Protein AF-A0A7S2DTY3-F1 (afdb_monomer_lite)

Radius of gyration: 40.9 Å; chains: 1; bounding box: 92×39×118 Å

Foldseek 3Di:
DVVLVPDPLCPPVNVVCVVVVDDLVNVLVVLVVQLVVLVVPLVVLVVQLVVLVVLLVVLVVVLVVLVVVLVVLVVVLVVLVVVLVVLVVVVPPPDDDDDDDDDDDDDDDDDDDDDDDDDDDDDDDDPDDDDDDDDDDDDVCPVVVSVVVSVVSVVVSVVSVVVSVVSVVVSVVSVVSSVVSVVSSVVSVVVSVVSVVSSVVSVVVSVVSVVVSVVVVVSVVVVVVVVVVVVD

pLDDT: mean 75.5, std 23.26, range [32.22, 98.19]

Sequence (232 aa):
LSSLLSSPLVSSRLLFSLLTCCSPQAELDAIKARANVLAAELPPARELMLSAQRERALAEAHLKMLQSKLQQMRQDEAMLRRQMNVCNAKVDDGTPSPSLDDETSTVPDFHSALNLAEQQESDAVPCSAPVMSNPTACAPGAARNELVENSEKQASLQCLKEEVHDLEGQLASAHTQLKLARAGGDAATERAAWLQLQLHNETRRSKVAEEEVKQLRIQLIEIQDGERAKVL

Structure (mmCIF, N/CA/C/O backbone):
data_AF-A0A7S2DTY3-F1
#
_entry.id   AF-A0A7S2DTY3-F1
#
loop_
_atom_site.group_PDB
_atom_site.id
_atom_site.type_symbol
_atom_site.label_atom_id
_atom_site.label_alt_id
_atom_site.label_comp_id
_atom_site.label_asym_id
_atom_site.label_entity_id
_atom_site.label_seq_id
_atom_site.pdbx_PDB_ins_code
_atom_site.Cartn_x
_atom_site.Cartn_y
_atom_site.Cartn_z
_atom_site.occupancy
_atom_site.B_iso_or_equiv
_atom_site.auth_seq_id
_atom_site.auth_comp_id
_atom_site.auth_asym_id
_atom_site.auth_atom_id
_atom_site.pdbx_PDB_model_num
ATOM 1 N N . LEU A 1 1 ? -38.282 -6.854 43.570 1.00 47.94 1 LEU A N 1
ATOM 2 C CA . LEU A 1 1 ? -38.481 -6.609 42.118 1.00 47.94 1 LEU A CA 1
ATOM 3 C C . LEU A 1 1 ? -39.711 -5.741 41.862 1.00 47.94 1 LEU A C 1
ATOM 5 O O . LEU A 1 1 ? -39.548 -4.674 41.290 1.00 47.94 1 LEU A O 1
ATOM 9 N N . SER A 1 2 ? -40.900 -6.113 42.350 1.00 47.25 2 SER A N 1
ATOM 10 C CA . SER A 1 2 ? -42.132 -5.320 42.166 1.00 47.25 2 SER A CA 1
ATOM 11 C C . SER A 1 2 ? -42.081 -3.906 42.775 1.00 47.25 2 SER A C 1
ATOM 13 O O . SER A 1 2 ? -42.690 -2.989 42.240 1.00 47.25 2 SER A O 1
ATOM 15 N N . SER A 1 3 ? -41.312 -3.700 43.849 1.00 50.75 3 SER A N 1
ATOM 16 C CA . SER A 1 3 ? -41.093 -2.395 44.500 1.00 50.75 3 SER A CA 1
ATOM 17 C C . SER A 1 3 ? -40.069 -1.493 43.788 1.00 50.75 3 SER A C 1
ATOM 19 O O . SER A 1 3 ? -40.207 -0.272 43.819 1.00 50.75 3 SER A O 1
ATOM 21 N N . LEU A 1 4 ? -39.093 -2.080 43.084 1.00 51.69 4 LEU A N 1
ATOM 22 C CA . LEU A 1 4 ? -38.111 -1.350 42.265 1.00 51.69 4 LEU A CA 1
ATOM 23 C C . LEU A 1 4 ? -38.766 -0.777 40.998 1.00 51.69 4 LEU A C 1
ATOM 25 O O . LEU A 1 4 ? -38.504 0.358 40.623 1.00 51.69 4 LEU A O 1
ATOM 29 N N . LEU A 1 5 ? -39.686 -1.531 40.387 1.00 52.91 5 LEU A N 1
ATOM 30 C CA . LEU A 1 5 ? -40.446 -1.127 39.195 1.00 52.91 5 LEU A CA 1
ATOM 31 C C . LEU A 1 5 ? -41.426 0.037 39.437 1.00 52.91 5 LEU A C 1
ATOM 33 O O . LEU A 1 5 ? -41.866 0.664 38.479 1.00 52.91 5 LEU A O 1
ATOM 37 N N . SER A 1 6 ? -41.771 0.329 40.695 1.00 49.19 6 SER A N 1
ATOM 38 C CA . SER A 1 6 ? -42.715 1.396 41.062 1.00 49.19 6 SER A CA 1
ATOM 39 C C . SER A 1 6 ? -42.034 2.728 41.404 1.00 49.19 6 SER A C 1
ATOM 41 O O . SER A 1 6 ? -42.724 3.704 41.704 1.00 49.19 6 SER A O 1
ATOM 43 N N . SER A 1 7 ? -40.698 2.786 41.409 1.00 53.81 7 SER A N 1
ATOM 44 C CA . SER A 1 7 ? -39.971 4.010 41.751 1.00 53.81 7 SER A CA 1
ATOM 45 C C . SER A 1 7 ? -39.765 4.874 40.497 1.00 53.81 7 SER A C 1
ATOM 47 O O . SER A 1 7 ? -39.137 4.403 39.550 1.00 53.81 7 SER A O 1
ATOM 49 N N . PRO A 1 8 ? -40.203 6.151 40.480 1.00 55.84 8 PRO A N 1
ATOM 50 C CA . PRO A 1 8 ? -40.050 7.046 39.321 1.00 55.84 8 PRO A CA 1
ATOM 51 C C . PRO A 1 8 ? -38.583 7.392 38.995 1.00 55.84 8 PRO A C 1
ATOM 53 O O . PRO A 1 8 ? -38.310 8.064 38.007 1.00 55.84 8 PRO A O 1
ATOM 56 N N . LEU A 1 9 ? -37.646 6.935 39.832 1.00 53.91 9 LEU A N 1
ATOM 57 C CA . LEU A 1 9 ? -36.201 7.137 39.723 1.00 53.91 9 LEU A CA 1
ATOM 58 C C . LEU A 1 9 ? -35.490 6.056 38.893 1.00 53.91 9 LEU A C 1
ATOM 60 O O . LEU A 1 9 ? -34.333 6.245 38.521 1.00 53.91 9 LEU A O 1
ATOM 64 N N . VAL A 1 10 ? -36.138 4.924 38.587 1.00 59.62 10 VAL A N 1
ATOM 65 C CA . VAL A 1 10 ? -35.483 3.875 37.795 1.00 59.62 10 VAL A CA 1
ATOM 66 C C . VAL A 1 10 ? -35.541 4.251 36.317 1.00 59.62 10 VAL A C 1
ATOM 68 O O . VAL A 1 10 ? -36.565 4.101 35.653 1.00 59.62 10 VAL A O 1
ATOM 71 N N . SER A 1 11 ? -34.418 4.746 35.794 1.00 66.69 11 SER A N 1
ATOM 72 C CA . SER A 1 11 ? -34.253 5.046 34.370 1.00 66.69 11 SER A CA 1
ATOM 73 C C . SER A 1 11 ? -34.617 3.832 33.506 1.00 66.69 11 SER A C 1
ATOM 75 O O . SER A 1 11 ? -34.222 2.700 33.803 1.00 66.69 11 SER A O 1
ATOM 77 N N . SER A 1 12 ? -35.312 4.069 32.385 1.00 67.06 12 SER A N 1
ATOM 78 C CA . SER A 1 12 ? -35.697 3.037 31.408 1.00 67.06 12 SER A CA 1
ATOM 79 C C . SER A 1 12 ? -34.524 2.143 30.988 1.00 67.06 12 SER A C 1
ATOM 81 O O . SER A 1 12 ? -34.753 0.989 30.639 1.00 67.06 12 SER A O 1
ATOM 83 N N . ARG A 1 13 ? -33.277 2.636 31.045 1.00 63.75 13 ARG A N 1
ATOM 84 C CA . ARG A 1 13 ? -32.064 1.869 30.718 1.00 63.75 13 ARG A CA 1
ATOM 85 C C . ARG A 1 13 ? -31.591 0.923 31.826 1.00 63.75 13 ARG A C 1
ATOM 87 O O . ARG A 1 13 ? -31.048 -0.127 31.500 1.00 63.75 13 ARG A O 1
ATOM 94 N N . LEU A 1 14 ? -31.806 1.244 33.106 1.00 65.56 14 LEU A N 1
ATOM 95 C CA . LEU A 1 14 ? -31.537 0.314 34.216 1.00 65.56 14 LEU A CA 1
ATOM 96 C C . LEU A 1 14 ? -32.506 -0.868 34.159 1.00 65.56 14 LEU A C 1
ATOM 98 O O . LEU A 1 14 ? -32.090 -2.017 34.280 1.00 65.56 14 LEU A O 1
ATOM 102 N N . LEU A 1 15 ? -33.781 -0.588 33.872 1.00 66.00 15 LEU A N 1
ATOM 103 C CA . LEU A 1 15 ? -34.782 -1.620 33.598 1.00 66.00 15 LEU A CA 1
ATOM 104 C C . LEU A 1 15 ? -34.416 -2.437 32.359 1.00 66.00 15 LEU A C 1
ATOM 106 O O . LEU A 1 15 ? -34.474 -3.660 32.406 1.00 66.00 15 LEU A O 1
ATOM 110 N N . PHE A 1 16 ? -33.981 -1.779 31.280 1.00 62.56 16 PHE A N 1
ATOM 111 C CA . PHE A 1 16 ? -33.552 -2.464 30.063 1.00 62.56 16 PHE A CA 1
ATOM 112 C C . PHE A 1 16 ? -32.330 -3.358 30.305 1.00 62.56 16 PHE A C 1
ATOM 114 O O . PHE A 1 16 ? -32.359 -4.505 29.895 1.00 62.56 16 PHE A O 1
ATOM 121 N N . SER A 1 17 ? -31.315 -2.900 31.047 1.00 61.28 17 SER A N 1
ATOM 122 C CA . SER A 1 17 ? -30.117 -3.697 31.381 1.00 61.28 17 SER A CA 1
ATOM 123 C C . SER A 1 17 ? -30.444 -4.910 32.261 1.00 61.28 17 SER A C 1
ATOM 125 O O . SER A 1 17 ? -29.849 -5.975 32.111 1.00 61.28 17 SER A O 1
ATOM 127 N N . LEU A 1 18 ? -31.419 -4.773 33.169 1.00 62.00 18 LEU A N 1
ATOM 128 C CA . LEU A 1 18 ? -31.952 -5.891 33.957 1.00 62.00 18 LEU A CA 1
ATOM 129 C C . LEU A 1 18 ? -32.754 -6.880 33.091 1.00 62.00 18 LEU A C 1
ATOM 131 O O . LEU A 1 18 ? -32.773 -8.070 33.395 1.00 62.00 18 LEU A O 1
ATOM 135 N N . LEU A 1 19 ? -33.398 -6.400 32.021 1.00 58.88 19 LEU A N 1
ATOM 136 C CA . LEU A 1 19 ? -34.206 -7.192 31.086 1.00 58.88 19 LEU A CA 1
ATOM 137 C C . LEU A 1 19 ? -33.384 -7.870 29.978 1.00 58.88 19 LEU A C 1
ATOM 139 O O . LEU A 1 19 ? -33.754 -8.956 29.545 1.00 58.88 19 LEU A O 1
ATOM 143 N N . THR A 1 20 ? -32.293 -7.259 29.505 1.00 62.97 20 THR A N 1
ATOM 144 C CA . THR A 1 20 ? -31.497 -7.757 28.368 1.00 62.97 20 THR A CA 1
ATOM 145 C C . THR A 1 20 ? -30.285 -8.599 28.760 1.00 62.97 20 THR A C 1
ATOM 147 O O . THR A 1 20 ? -29.569 -9.063 27.878 1.00 62.97 20 THR A O 1
ATOM 150 N N . CYS A 1 21 ? -30.043 -8.828 30.055 1.00 54.50 21 CYS A N 1
ATOM 151 C CA . CYS A 1 21 ? -28.916 -9.614 30.586 1.00 54.50 21 CYS A CA 1
ATOM 152 C C . CYS A 1 21 ? -27.503 -9.112 30.210 1.00 54.50 21 CYS A C 1
ATOM 154 O O . CYS A 1 21 ? -26.517 -9.715 30.639 1.00 54.50 21 CYS A O 1
ATOM 156 N N . CYS A 1 22 ? -27.364 -8.013 29.465 1.00 63.72 22 CYS A N 1
ATOM 157 C CA . CYS A 1 22 ? -26.079 -7.392 29.157 1.00 63.72 22 CYS A CA 1
ATOM 158 C C . CYS A 1 22 ? -25.798 -6.265 30.152 1.00 63.72 22 CYS A C 1
ATOM 160 O O . CYS A 1 22 ? -26.535 -5.285 30.244 1.00 63.72 22 CYS A O 1
ATOM 162 N N . SER A 1 23 ? -24.715 -6.414 30.917 1.00 83.88 23 SER A N 1
ATOM 163 C CA . SER A 1 23 ? -24.243 -5.354 31.802 1.00 83.88 23 SER A CA 1
ATOM 164 C C . SER A 1 23 ? -23.566 -4.260 30.956 1.00 83.88 23 SER A C 1
ATOM 166 O O . SER A 1 23 ? -22.736 -4.583 30.103 1.00 83.88 23 SER A O 1
ATOM 168 N N . PRO A 1 24 ? -23.841 -2.968 31.206 1.00 83.94 24 PRO A N 1
ATOM 169 C CA . PRO A 1 24 ? -23.188 -1.860 30.500 1.00 83.94 24 PRO A CA 1
ATOM 170 C C . PRO A 1 24 ? -21.660 -1.856 30.698 1.00 83.94 24 PRO A C 1
ATOM 172 O O . PRO A 1 24 ? -20.918 -1.348 29.862 1.00 83.94 24 PRO A O 1
ATOM 175 N N . GLN A 1 25 ? -21.166 -2.488 31.771 1.00 89.00 25 GLN A N 1
ATOM 176 C CA . GLN A 1 25 ? -19.736 -2.729 31.961 1.00 89.00 25 GLN A CA 1
ATOM 177 C C . GLN A 1 25 ? -19.193 -3.748 30.947 1.00 89.00 25 GLN A C 1
ATOM 179 O O . GLN A 1 25 ? -18.130 -3.524 30.379 1.00 89.00 25 GLN A O 1
ATOM 184 N N . ALA A 1 26 ? -19.928 -4.830 30.677 1.00 90.00 26 ALA A N 1
ATOM 185 C CA . ALA A 1 26 ? -19.513 -5.841 29.705 1.00 90.00 26 ALA A CA 1
ATOM 186 C C . ALA A 1 26 ? -19.477 -5.277 28.273 1.00 90.00 26 ALA A C 1
ATOM 188 O O . ALA A 1 26 ? -18.580 -5.608 27.498 1.00 90.00 26 ALA A O 1
ATOM 189 N N . GLU A 1 27 ? -20.411 -4.386 27.926 1.00 90.50 27 GLU A N 1
ATOM 190 C CA . GLU A 1 27 ? -20.390 -3.678 26.641 1.00 90.50 27 GLU A CA 1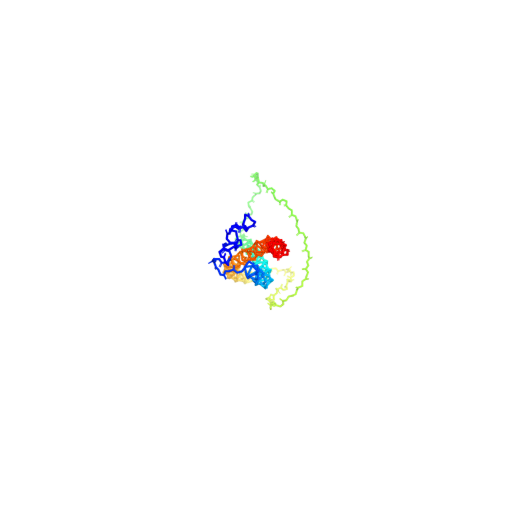
ATOM 191 C C . GLU A 1 27 ? -19.170 -2.758 26.510 1.00 90.50 27 GLU A C 1
ATOM 193 O O . GLU A 1 27 ? -18.502 -2.763 25.471 1.00 90.50 27 GLU A O 1
ATOM 198 N N . LEU A 1 28 ? -18.840 -2.010 27.569 1.00 93.44 28 LEU A N 1
ATOM 199 C CA . LEU A 1 28 ? -17.642 -1.175 27.617 1.00 93.44 28 LEU A CA 1
ATOM 200 C C . LEU A 1 28 ? -16.362 -2.008 27.460 1.00 93.44 28 LEU A C 1
ATOM 202 O O . LEU A 1 28 ? -15.486 -1.655 26.667 1.00 93.44 28 LEU A O 1
ATOM 206 N N . ASP A 1 29 ? -16.264 -3.124 28.178 1.00 95.12 29 ASP A N 1
ATOM 207 C CA . ASP A 1 29 ? -15.109 -4.017 28.113 1.00 95.12 29 ASP A CA 1
ATOM 208 C C . ASP A 1 29 ? -14.965 -4.627 26.706 1.00 95.12 29 ASP A C 1
ATOM 210 O O . ASP A 1 29 ? -13.857 -4.701 26.171 1.00 95.12 29 ASP A O 1
ATOM 214 N N . ALA A 1 30 ? -16.077 -4.964 26.041 1.00 95.06 30 ALA A N 1
ATOM 215 C CA . ALA A 1 30 ? -16.075 -5.434 24.656 1.00 95.06 30 ALA A CA 1
ATOM 216 C C . ALA A 1 30 ? -15.629 -4.351 23.651 1.00 95.06 30 ALA A C 1
ATOM 218 O O . ALA A 1 30 ? -14.898 -4.657 22.706 1.00 95.06 30 ALA A O 1
ATOM 219 N N . ILE A 1 31 ? -16.034 -3.088 23.840 1.00 94.75 31 ILE A N 1
ATOM 220 C CA . ILE A 1 31 ? -15.556 -1.956 23.020 1.00 94.75 31 ILE A CA 1
ATOM 221 C C . ILE A 1 31 ? -14.042 -1.780 23.196 1.00 94.75 31 ILE A C 1
ATOM 223 O O . ILE A 1 31 ? -13.312 -1.674 22.210 1.00 94.75 31 ILE A O 1
ATOM 227 N N . LYS A 1 32 ? -13.552 -1.805 24.440 1.00 96.25 32 LYS A N 1
ATOM 228 C CA . LYS A 1 32 ? -12.116 -1.713 24.740 1.00 96.25 32 LYS A CA 1
ATOM 229 C C . LYS A 1 32 ? -11.328 -2.869 24.140 1.00 96.25 32 LYS A C 1
ATOM 231 O O . LYS A 1 32 ? -10.268 -2.644 23.564 1.00 96.25 32 LYS A O 1
ATOM 236 N N . ALA A 1 33 ? -11.855 -4.089 24.215 1.00 97.38 33 ALA A N 1
ATOM 237 C CA . ALA A 1 33 ? -11.231 -5.253 23.601 1.00 97.38 33 ALA A CA 1
ATOM 238 C C . ALA A 1 33 ? -11.084 -5.080 22.079 1.00 97.38 33 ALA A C 1
ATOM 240 O O . ALA A 1 33 ? -9.997 -5.300 21.547 1.00 97.38 33 ALA A O 1
ATOM 241 N N . ARG A 1 34 ? -12.128 -4.605 21.382 1.00 97.44 34 ARG A N 1
ATOM 242 C CA . ARG A 1 34 ? -12.047 -4.293 19.943 1.00 97.44 34 ARG A CA 1
ATOM 243 C C . ARG A 1 34 ? -11.025 -3.198 19.643 1.00 97.44 34 ARG A C 1
ATOM 245 O O . ARG A 1 34 ? -10.224 -3.359 18.726 1.00 97.44 34 ARG A O 1
ATOM 252 N N . ALA A 1 35 ? -11.010 -2.118 20.425 1.00 96.88 35 ALA A N 1
ATOM 253 C CA . ALA A 1 35 ? -10.021 -1.051 20.277 1.00 96.88 35 ALA A CA 1
ATOM 254 C C . ALA A 1 35 ? -8.584 -1.571 20.460 1.00 96.88 35 ALA A C 1
ATOM 256 O O . ALA A 1 35 ? -7.702 -1.205 19.690 1.00 96.88 35 ALA A O 1
ATOM 257 N N . ASN A 1 36 ? -8.350 -2.471 21.418 1.00 97.56 36 ASN A N 1
ATOM 258 C CA . ASN A 1 36 ? -7.034 -3.070 21.648 1.00 97.56 36 ASN A CA 1
ATOM 259 C C . ASN A 1 36 ? -6.576 -3.940 20.470 1.00 97.56 36 ASN A C 1
ATOM 261 O O . ASN A 1 36 ? -5.417 -3.853 20.072 1.00 97.56 36 ASN A O 1
ATOM 265 N N . VAL A 1 37 ? -7.475 -4.737 19.881 1.00 97.81 37 VAL A N 1
ATOM 266 C CA . VAL A 1 37 ? -7.168 -5.522 18.671 1.00 97.81 37 VAL A CA 1
ATOM 267 C C . VAL A 1 37 ? -6.798 -4.593 17.513 1.00 97.81 37 VAL A C 1
ATOM 269 O O . VAL A 1 37 ? -5.755 -4.769 16.891 1.00 97.81 37 VAL A O 1
ATOM 272 N N . LEU A 1 38 ? -7.582 -3.538 17.278 1.00 97.88 38 LEU A N 1
ATOM 273 C CA . LEU A 1 38 ? -7.295 -2.552 16.230 1.00 97.88 38 LEU A CA 1
ATOM 274 C C . LEU A 1 38 ? -5.969 -1.811 16.472 1.00 97.88 38 LEU A C 1
ATOM 276 O O . LEU A 1 38 ? -5.223 -1.551 15.530 1.00 97.88 38 LEU A O 1
ATOM 280 N N . ALA A 1 39 ? -5.650 -1.496 17.729 1.00 97.12 39 ALA A N 1
ATOM 281 C CA . ALA A 1 39 ? -4.379 -0.885 18.109 1.00 97.12 39 ALA A CA 1
ATOM 282 C C . ALA A 1 39 ? -3.185 -1.827 17.894 1.00 97.12 39 ALA A C 1
ATOM 284 O O . ALA A 1 39 ? -2.097 -1.349 17.584 1.00 97.12 39 ALA A O 1
ATOM 285 N N . ALA A 1 40 ? -3.383 -3.141 18.022 1.00 97.88 40 ALA A N 1
ATOM 286 C CA . ALA A 1 40 ? -2.364 -4.146 17.732 1.00 97.88 40 ALA A CA 1
ATOM 287 C C . ALA A 1 40 ? -2.185 -4.393 16.222 1.00 97.88 40 ALA A C 1
ATOM 289 O O . ALA A 1 40 ? -1.068 -4.632 15.771 1.00 97.88 40 ALA A O 1
ATOM 290 N N . GLU A 1 41 ? -3.256 -4.303 15.427 1.00 97.69 41 GLU A N 1
ATOM 291 C CA . GLU A 1 41 ? -3.215 -4.516 13.972 1.00 97.69 41 GLU A CA 1
ATOM 292 C C . GLU A 1 41 ? -2.732 -3.295 13.174 1.00 97.69 41 GLU A C 1
ATOM 294 O O . GLU A 1 41 ? -2.216 -3.435 12.062 1.00 97.69 41 GLU A O 1
ATOM 299 N N . LEU A 1 42 ? -2.882 -2.083 13.713 1.00 97.81 42 LEU A N 1
ATOM 300 C CA . LEU A 1 42 ? -2.508 -0.856 13.010 1.00 97.81 42 LEU A CA 1
ATOM 301 C C . LEU A 1 42 ? -0.990 -0.723 12.742 1.00 97.81 42 LEU A C 1
ATOM 303 O O . LEU A 1 42 ? -0.638 -0.353 11.619 1.00 97.81 42 LEU A O 1
ATOM 307 N N . PRO A 1 43 ? -0.075 -1.002 13.695 1.00 97.81 43 PRO A N 1
ATOM 308 C CA . PRO A 1 43 ? 1.366 -0.947 13.450 1.00 97.81 43 PRO A CA 1
ATOM 309 C C . PRO A 1 43 ? 1.848 -1.842 12.298 1.00 97.81 43 PRO A C 1
ATOM 311 O O . PRO A 1 43 ? 2.450 -1.288 11.377 1.00 97.81 43 PRO A O 1
ATOM 314 N N . PRO A 1 44 ? 1.550 -3.160 12.253 1.00 97.38 44 PRO A N 1
ATOM 315 C CA . PRO A 1 44 ? 2.000 -3.997 11.142 1.00 97.38 44 PRO A CA 1
ATOM 316 C C . PRO A 1 44 ? 1.379 -3.566 9.806 1.00 97.38 44 PRO A C 1
ATOM 318 O O . PRO A 1 44 ? 2.052 -3.595 8.780 1.00 97.38 44 PRO A O 1
ATOM 321 N N . ALA A 1 45 ? 0.131 -3.081 9.792 1.00 96.06 45 ALA A N 1
ATOM 322 C CA . ALA A 1 45 ? -0.473 -2.541 8.572 1.00 96.06 45 ALA A CA 1
ATOM 323 C C . ALA A 1 45 ? 0.243 -1.275 8.061 1.00 96.06 45 ALA A C 1
ATOM 325 O O . ALA A 1 45 ? 0.441 -1.118 6.856 1.00 96.06 45 ALA A O 1
ATOM 326 N N . ARG A 1 46 ? 0.672 -0.380 8.961 1.00 97.19 46 ARG A N 1
ATOM 327 C CA . ARG A 1 46 ? 1.485 0.795 8.599 1.00 97.19 46 ARG A CA 1
ATOM 328 C C . ARG A 1 46 ? 2.863 0.399 8.091 1.00 97.19 46 ARG A C 1
ATOM 330 O O . ARG A 1 46 ? 3.371 1.030 7.170 1.00 97.19 46 ARG A O 1
ATOM 337 N N . GLU A 1 47 ? 3.457 -0.630 8.674 1.00 97.19 47 GLU A N 1
ATOM 338 C CA . GLU A 1 47 ? 4.759 -1.134 8.253 1.00 97.19 47 GLU A CA 1
ATOM 339 C C . GLU A 1 47 ? 4.698 -1.713 6.834 1.00 97.19 47 GLU A C 1
ATOM 341 O O . GLU A 1 47 ? 5.531 -1.360 6.002 1.00 97.19 47 GLU A O 1
ATOM 346 N N . LEU A 1 48 ? 3.644 -2.478 6.522 1.00 96.06 48 LEU A N 1
ATOM 347 C CA . LEU A 1 48 ? 3.364 -2.968 5.167 1.00 96.06 48 LEU A CA 1
ATOM 348 C C . LEU A 1 48 ? 3.105 -1.835 4.165 1.00 96.06 48 LEU A C 1
ATOM 350 O O . LEU A 1 48 ? 3.572 -1.885 3.030 1.00 96.06 48 LEU A O 1
ATOM 354 N N . MET A 1 49 ? 2.382 -0.788 4.567 1.00 97.06 49 MET A N 1
ATOM 355 C CA . MET A 1 49 ? 2.191 0.399 3.728 1.00 97.06 49 MET A CA 1
ATOM 356 C C . MET A 1 49 ? 3.536 1.071 3.407 1.00 97.06 49 MET A C 1
ATOM 358 O O . MET A 1 49 ? 3.798 1.416 2.256 1.00 97.06 49 MET A O 1
ATOM 362 N N . LEU A 1 50 ? 4.408 1.241 4.407 1.00 96.56 50 LEU A N 1
ATOM 363 C CA . LEU A 1 50 ? 5.728 1.847 4.217 1.00 96.56 50 LEU A CA 1
ATOM 364 C C . LEU A 1 50 ? 6.660 0.962 3.379 1.00 96.56 50 LEU A C 1
ATOM 366 O O . LEU A 1 50 ? 7.397 1.489 2.545 1.00 96.56 50 LEU A O 1
ATOM 370 N N . SER A 1 51 ? 6.642 -0.360 3.567 1.00 95.19 51 SER A N 1
ATOM 371 C CA . SER A 1 51 ? 7.428 -1.277 2.735 1.00 95.19 51 SER A CA 1
ATOM 372 C C . SER A 1 51 ? 6.960 -1.235 1.281 1.00 95.19 51 SER A C 1
ATOM 374 O O . SER A 1 51 ? 7.789 -1.063 0.391 1.00 95.19 51 SER A O 1
ATOM 376 N N . ALA A 1 52 ? 5.647 -1.251 1.039 1.00 94.19 52 ALA A N 1
ATOM 377 C CA . ALA A 1 52 ? 5.089 -1.147 -0.306 1.00 94.19 52 ALA A CA 1
ATOM 378 C C . ALA A 1 52 ? 5.414 0.202 -0.979 1.00 94.19 52 ALA A C 1
ATOM 380 O O . ALA A 1 52 ? 5.690 0.255 -2.178 1.00 94.19 52 ALA A O 1
ATOM 381 N N . GLN A 1 53 ? 5.451 1.305 -0.221 1.00 95.50 53 GLN A N 1
ATOM 382 C CA . GLN A 1 53 ? 5.909 2.603 -0.736 1.00 95.50 53 GLN A CA 1
ATOM 383 C C . GLN A 1 53 ? 7.388 2.582 -1.142 1.00 95.50 53 GLN A C 1
ATOM 385 O O . GLN A 1 53 ? 7.742 3.140 -2.183 1.00 95.50 53 GLN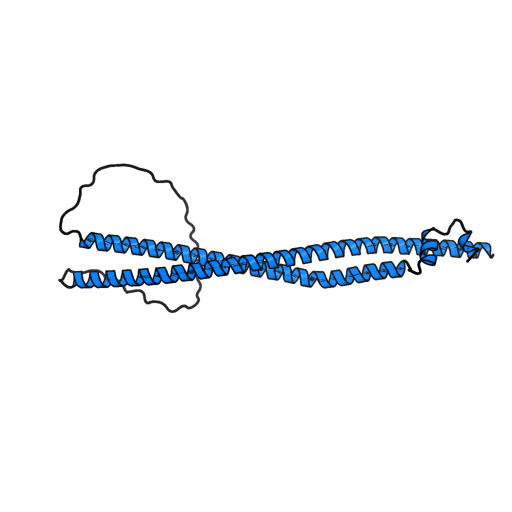 A O 1
ATOM 390 N N . ARG A 1 54 ? 8.252 1.923 -0.359 1.00 95.94 54 ARG A N 1
ATOM 391 C CA . ARG A 1 54 ? 9.674 1.755 -0.705 1.00 95.94 54 ARG A CA 1
ATOM 392 C C . ARG A 1 54 ? 9.842 0.900 -1.958 1.00 95.94 54 ARG A C 1
ATOM 394 O O . ARG A 1 54 ? 10.576 1.298 -2.856 1.00 95.94 54 ARG A O 1
ATOM 401 N N . GLU A 1 55 ? 9.134 -0.222 -2.054 1.00 94.06 55 GLU A N 1
ATOM 402 C CA . GLU A 1 55 ? 9.153 -1.094 -3.236 1.00 94.06 55 GLU A CA 1
ATOM 403 C C . GLU A 1 55 ? 8.692 -0.355 -4.494 1.00 94.06 55 GLU A C 1
ATOM 405 O O . GLU A 1 55 ? 9.339 -0.437 -5.538 1.00 94.06 55 GLU A O 1
ATOM 410 N N . ARG A 1 56 ? 7.627 0.448 -4.387 1.00 94.75 56 ARG A N 1
ATOM 411 C CA . ARG A 1 56 ? 7.179 1.318 -5.478 1.00 94.75 56 ARG A CA 1
ATOM 412 C C . ARG A 1 56 ? 8.261 2.318 -5.885 1.00 94.75 56 ARG A C 1
ATOM 414 O O . ARG A 1 56 ? 8.504 2.471 -7.078 1.00 94.75 56 ARG A O 1
ATOM 421 N N . ALA A 1 57 ? 8.911 2.983 -4.931 1.00 94.44 57 ALA A N 1
ATOM 422 C CA . ALA A 1 57 ? 9.971 3.946 -5.230 1.00 94.44 57 ALA A CA 1
ATOM 423 C C . ALA A 1 57 ? 11.166 3.286 -5.940 1.00 94.44 57 ALA A C 1
ATOM 425 O O . ALA A 1 57 ? 11.677 3.832 -6.918 1.00 94.44 57 ALA A O 1
ATOM 426 N N . LEU A 1 58 ? 11.566 2.088 -5.501 1.00 93.88 58 LEU A N 1
ATOM 427 C CA . LEU A 1 58 ? 12.617 1.299 -6.149 1.00 93.88 58 LEU A CA 1
ATOM 428 C C . LEU A 1 58 ? 12.221 0.884 -7.573 1.00 93.88 58 LEU A C 1
ATOM 430 O O . LEU A 1 58 ? 13.013 1.04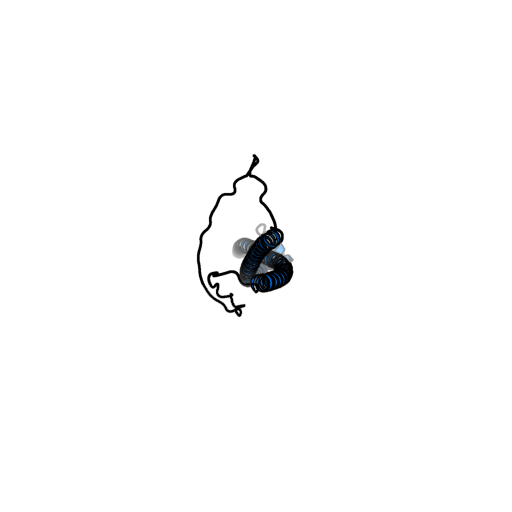5 -8.500 1.00 93.88 58 LEU A O 1
ATOM 434 N N . ALA A 1 59 ? 10.985 0.420 -7.776 1.00 93.06 59 ALA A N 1
ATOM 435 C CA . ALA A 1 59 ? 10.479 0.063 -9.099 1.00 93.06 59 ALA A CA 1
ATOM 436 C C . ALA A 1 59 ? 10.404 1.278 -10.046 1.00 93.06 59 ALA A C 1
ATOM 438 O O . ALA A 1 59 ? 10.733 1.167 -11.227 1.00 93.06 59 ALA A O 1
ATOM 439 N N . GLU A 1 60 ? 10.018 2.455 -9.541 1.00 95.75 60 GLU A N 1
ATOM 440 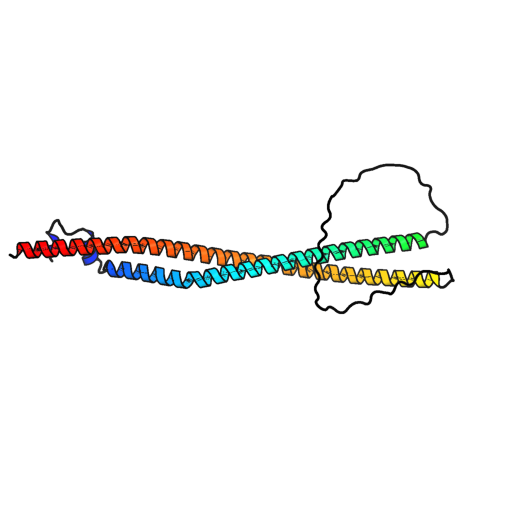C CA . GLU A 1 60 ? 10.015 3.703 -10.316 1.00 95.75 60 GLU A CA 1
ATOM 441 C C . GLU A 1 60 ? 11.434 4.156 -10.683 1.00 95.75 60 GLU A C 1
ATOM 443 O O . GLU A 1 60 ? 11.658 4.603 -11.809 1.00 95.75 60 GLU A O 1
ATOM 448 N N . AL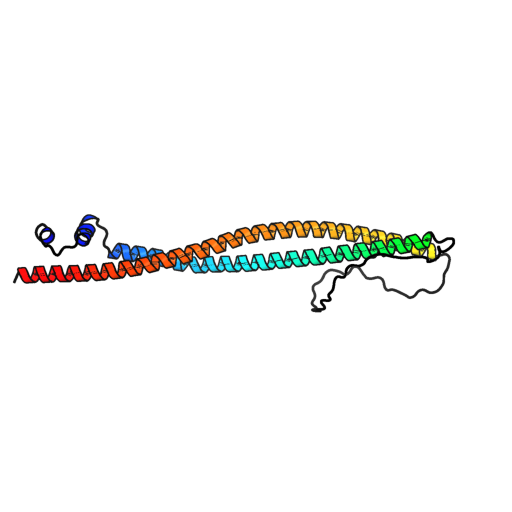A A 1 61 ? 12.401 4.013 -9.772 1.00 95.56 61 ALA A N 1
ATOM 449 C CA . ALA A 1 61 ? 13.805 4.305 -10.046 1.00 95.56 61 ALA A CA 1
ATOM 450 C C . ALA A 1 61 ? 14.386 3.358 -11.109 1.00 95.56 61 ALA A C 1
ATOM 452 O O . ALA A 1 61 ? 14.996 3.820 -12.073 1.00 95.56 61 ALA A O 1
ATOM 453 N N . HIS A 1 62 ? 14.126 2.052 -10.987 1.00 95.25 62 HIS A N 1
ATOM 454 C CA . HIS A 1 62 ? 14.560 1.050 -11.961 1.00 95.25 62 HIS A CA 1
ATOM 455 C C . HIS A 1 62 ? 13.985 1.326 -13.357 1.00 95.25 62 HIS A C 1
ATOM 457 O O . HIS A 1 62 ? 14.706 1.292 -14.353 1.00 95.25 62 HIS A O 1
ATOM 463 N N . LEU A 1 63 ? 12.703 1.693 -13.437 1.00 95.94 63 LEU A N 1
ATOM 464 C CA . LEU A 1 63 ? 12.066 2.051 -14.701 1.00 95.94 63 LEU A CA 1
ATOM 465 C C . LEU A 1 63 ? 12.704 3.294 -15.339 1.00 95.94 63 LEU A C 1
ATOM 467 O O . LEU A 1 63 ? 12.956 3.292 -16.541 1.00 95.94 63 LEU A O 1
ATOM 471 N N . LYS A 1 64 ? 13.012 4.333 -14.553 1.00 96.38 64 LYS A N 1
ATOM 472 C CA . LYS A 1 64 ? 13.710 5.531 -15.055 1.00 96.38 64 LYS A CA 1
ATOM 473 C C . LYS A 1 64 ? 15.111 5.209 -15.569 1.00 96.38 64 LYS A C 1
ATOM 475 O O . LYS A 1 64 ? 15.481 5.692 -16.633 1.00 96.38 64 LYS A O 1
ATOM 480 N N . MET A 1 65 ? 15.857 4.374 -14.848 1.00 97.25 65 MET A N 1
ATOM 481 C CA . MET A 1 65 ? 17.188 3.921 -15.259 1.00 97.25 65 MET A CA 1
ATOM 482 C C . MET A 1 65 ? 17.138 3.151 -16.589 1.00 97.25 65 MET A C 1
ATOM 484 O O . MET A 1 65 ? 17.941 3.405 -17.486 1.00 97.25 65 MET A O 1
ATOM 488 N N . LEU A 1 66 ? 16.172 2.241 -16.757 1.00 96.56 66 LEU A N 1
ATOM 489 C CA . LEU A 1 66 ? 15.985 1.523 -18.022 1.00 96.56 66 LEU A CA 1
ATOM 490 C C . LEU A 1 66 ? 15.598 2.472 -19.163 1.00 96.56 66 LEU A C 1
ATOM 492 O O . LEU A 1 66 ? 16.112 2.339 -20.271 1.00 96.56 66 LEU A O 1
ATOM 496 N N . GLN A 1 67 ? 14.739 3.461 -18.898 1.00 96.31 67 GLN A N 1
ATOM 497 C CA . GLN A 1 67 ? 14.372 4.480 -19.886 1.00 96.31 67 GLN A CA 1
ATOM 498 C C . GLN A 1 67 ? 15.572 5.324 -20.323 1.00 96.31 67 GLN A C 1
ATOM 500 O O . GLN A 1 67 ? 15.752 5.534 -21.522 1.00 96.31 67 GLN A O 1
ATOM 505 N N . SER A 1 68 ? 16.407 5.777 -19.383 1.00 96.44 68 SER A N 1
ATOM 506 C CA . SER A 1 68 ? 17.606 6.548 -19.716 1.00 96.44 68 SER A CA 1
ATOM 507 C C . SER A 1 68 ? 18.612 5.708 -20.496 1.00 96.44 68 SER A C 1
ATOM 509 O O . SER A 1 68 ? 19.153 6.187 -21.490 1.00 96.44 68 SER A O 1
ATOM 511 N N . LYS A 1 69 ? 18.815 4.439 -20.109 1.00 96.38 69 LYS A N 1
ATOM 512 C CA . LYS A 1 69 ? 19.702 3.526 -20.842 1.00 96.38 69 LYS A CA 1
ATOM 513 C C . LYS A 1 69 ? 19.198 3.296 -22.268 1.00 96.38 69 LYS A C 1
ATOM 515 O O . LYS A 1 69 ? 19.965 3.433 -23.213 1.00 96.38 69 LYS A O 1
ATOM 520 N N . LEU A 1 70 ? 17.905 3.027 -22.445 1.00 95.25 70 LEU A N 1
ATOM 521 C CA . LEU A 1 70 ? 17.303 2.850 -23.768 1.00 95.25 70 LEU A CA 1
ATOM 522 C C . LEU A 1 70 ? 17.439 4.110 -24.639 1.00 95.25 70 LEU A C 1
ATOM 524 O O . LEU A 1 70 ? 17.715 4.016 -25.833 1.00 95.25 70 LEU A O 1
ATOM 528 N N . GLN A 1 71 ? 17.259 5.295 -24.053 1.00 95.69 71 GLN A N 1
ATOM 529 C CA . GLN A 1 71 ? 17.428 6.560 -24.764 1.00 95.69 71 GLN A CA 1
ATOM 530 C C . GLN A 1 71 ? 18.878 6.771 -25.213 1.00 95.69 71 GLN A C 1
ATOM 532 O O . GLN A 1 71 ? 19.090 7.156 -26.362 1.00 95.69 71 GLN A O 1
ATOM 537 N N . GLN A 1 72 ? 19.851 6.479 -24.346 1.00 95.12 72 GLN A N 1
ATOM 538 C CA . GLN A 1 72 ? 21.272 6.543 -24.684 1.00 95.12 72 GLN A CA 1
ATOM 539 C C . GLN A 1 72 ? 21.606 5.594 -25.840 1.00 95.12 72 GLN A C 1
ATOM 541 O O . GLN A 1 72 ? 22.145 6.019 -26.855 1.00 95.12 72 GLN A O 1
ATOM 546 N N . MET A 1 73 ? 21.166 4.339 -25.752 1.00 92.25 73 MET A N 1
ATOM 547 C CA . MET A 1 73 ? 21.410 3.330 -26.788 1.00 92.25 73 MET A CA 1
ATOM 548 C C . MET A 1 73 ? 20.823 3.727 -28.147 1.00 92.25 73 MET A C 1
ATOM 550 O O . MET A 1 73 ? 21.452 3.535 -29.186 1.00 92.25 73 MET A O 1
ATOM 554 N N . ARG A 1 74 ? 19.638 4.351 -28.163 1.00 92.69 74 ARG A N 1
ATOM 555 C CA . ARG A 1 74 ? 19.037 4.888 -29.396 1.00 92.69 74 ARG A CA 1
ATOM 556 C C . ARG A 1 74 ? 19.828 6.067 -29.972 1.00 92.69 74 ARG A C 1
ATOM 558 O O . ARG A 1 74 ? 19.863 6.235 -31.191 1.00 92.69 74 ARG A O 1
ATOM 565 N N . GLN A 1 75 ? 20.451 6.889 -29.128 1.00 94.06 75 GLN A N 1
ATOM 566 C CA . GLN A 1 75 ? 21.341 7.963 -29.581 1.00 94.06 75 GLN A CA 1
ATOM 567 C C . GLN A 1 75 ? 22.636 7.397 -30.170 1.00 94.06 75 GLN A C 1
ATOM 569 O O . GLN A 1 75 ? 23.057 7.852 -31.235 1.00 94.06 75 GLN A O 1
ATOM 574 N N . ASP A 1 76 ? 23.212 6.376 -29.538 1.00 91.00 76 ASP A N 1
ATOM 575 C CA . ASP A 1 76 ? 24.420 5.697 -30.013 1.00 91.00 76 ASP A CA 1
ATOM 576 C C . ASP A 1 76 ? 24.163 4.978 -31.347 1.00 91.00 76 ASP A C 1
ATOM 578 O O . ASP A 1 76 ? 24.935 5.129 -32.297 1.00 91.00 76 ASP A O 1
ATOM 582 N N . GLU A 1 77 ? 23.016 4.299 -31.485 1.00 90.38 77 GLU A N 1
ATOM 583 C CA . GLU A 1 77 ? 22.579 3.713 -32.757 1.00 90.38 77 GLU A CA 1
ATOM 584 C C . GLU A 1 77 ? 22.441 4.790 -33.847 1.00 90.38 77 GLU A C 1
ATOM 586 O O . GLU A 1 77 ? 22.917 4.616 -34.973 1.00 90.38 77 GLU A O 1
ATOM 591 N N . ALA A 1 78 ? 21.813 5.929 -33.532 1.00 90.31 78 ALA A N 1
ATOM 592 C CA . ALA A 1 78 ? 21.665 7.034 -34.477 1.00 90.31 78 ALA A CA 1
ATOM 593 C C . ALA A 1 78 ? 23.021 7.642 -34.875 1.00 90.31 78 ALA A C 1
ATOM 595 O O . ALA A 1 78 ? 23.214 7.999 -36.041 1.00 90.31 78 ALA A O 1
ATOM 596 N N . MET A 1 79 ? 23.966 7.741 -33.938 1.00 91.44 79 MET A N 1
ATOM 597 C CA . MET A 1 79 ? 25.322 8.222 -34.193 1.00 91.44 79 MET A CA 1
ATOM 598 C C . MET A 1 79 ? 26.082 7.270 -35.126 1.00 91.44 79 MET A C 1
ATOM 600 O O . MET A 1 79 ? 26.615 7.719 -36.141 1.00 91.44 79 MET A O 1
ATOM 604 N N . LEU A 1 80 ? 26.070 5.964 -34.848 1.00 88.38 80 LEU A N 1
ATOM 605 C CA . LEU A 1 80 ? 26.724 4.952 -35.686 1.00 88.38 80 LEU A CA 1
ATOM 606 C C . LEU A 1 80 ? 26.115 4.882 -37.087 1.00 88.38 80 LEU A C 1
ATOM 608 O O . LEU A 1 80 ? 26.849 4.830 -38.074 1.00 88.38 80 LEU A O 1
ATOM 612 N N . ARG A 1 81 ? 24.784 4.981 -37.204 1.00 88.38 81 ARG A N 1
ATOM 613 C CA . ARG A 1 81 ? 24.104 5.090 -38.506 1.00 88.38 81 ARG A CA 1
ATOM 614 C C . ARG A 1 81 ? 24.582 6.308 -39.296 1.00 88.38 81 ARG A C 1
ATOM 616 O O . ARG A 1 81 ? 24.850 6.193 -40.488 1.00 88.38 81 ARG A O 1
ATOM 623 N N . ARG A 1 82 ? 24.722 7.472 -38.648 1.00 88.75 82 ARG A N 1
ATOM 624 C CA . ARG A 1 82 ? 25.256 8.684 -39.296 1.00 88.75 82 ARG A CA 1
ATOM 625 C C . ARG A 1 82 ? 26.703 8.489 -39.746 1.00 88.75 82 ARG A C 1
ATOM 627 O O . ARG A 1 82 ? 27.023 8.842 -40.875 1.00 88.75 82 ARG A O 1
ATOM 634 N N . GLN A 1 83 ? 27.555 7.899 -38.907 1.00 85.62 83 GLN A N 1
ATOM 635 C CA . GLN A 1 83 ? 28.949 7.610 -39.259 1.00 85.62 83 GLN A CA 1
ATOM 636 C C . GLN A 1 83 ? 29.054 6.655 -40.455 1.00 85.62 83 GLN A C 1
ATOM 638 O O . GLN A 1 83 ? 29.818 6.927 -41.377 1.00 85.62 83 GLN A O 1
ATOM 643 N N . MET A 1 84 ? 28.251 5.586 -40.483 1.00 81.69 84 MET A N 1
ATOM 644 C CA . MET A 1 84 ? 28.178 4.673 -41.628 1.00 81.69 84 MET A CA 1
ATOM 645 C C . MET A 1 84 ? 27.732 5.381 -42.910 1.00 81.69 84 MET A C 1
ATOM 647 O O . MET A 1 84 ? 28.342 5.181 -43.956 1.00 81.69 84 MET A O 1
ATOM 651 N N . ASN A 1 85 ? 26.713 6.243 -42.841 1.00 81.19 85 ASN A N 1
ATOM 652 C CA . ASN A 1 85 ? 26.244 6.993 -44.009 1.00 81.19 85 ASN A CA 1
ATOM 653 C C . ASN A 1 85 ? 27.328 7.934 -44.562 1.00 81.19 85 ASN A C 1
ATOM 655 O O . ASN A 1 85 ? 27.473 8.047 -45.775 1.00 81.19 85 ASN A O 1
ATOM 659 N N . VAL A 1 86 ? 28.122 8.565 -43.688 1.00 79.44 86 VAL A N 1
ATOM 660 C CA . VAL A 1 86 ? 29.267 9.404 -44.086 1.00 79.44 86 VAL A CA 1
ATOM 661 C C . VAL A 1 86 ? 30.396 8.567 -44.698 1.00 79.44 86 VAL A C 1
ATOM 663 O O . VAL A 1 86 ? 31.005 8.999 -45.673 1.00 79.44 86 VAL A O 1
ATOM 666 N N . CYS A 1 87 ? 30.683 7.379 -44.158 1.00 69.31 87 CYS A N 1
ATOM 667 C CA . CYS A 1 87 ? 31.666 6.459 -44.738 1.00 69.31 87 CYS A CA 1
ATOM 668 C C . CYS A 1 87 ? 31.227 5.955 -46.120 1.00 69.31 87 CYS A C 1
ATOM 670 O O . CYS A 1 87 ? 32.036 5.959 -47.038 1.00 69.31 87 CYS A O 1
ATOM 672 N N . ASN A 1 88 ? 29.953 5.597 -46.296 1.00 65.69 88 ASN A N 1
ATOM 673 C CA . ASN A 1 88 ? 29.428 5.136 -47.583 1.00 65.69 88 ASN A CA 1
ATOM 674 C C . ASN A 1 88 ? 29.424 6.254 -48.638 1.00 65.69 88 ASN A C 1
ATOM 676 O O . ASN A 1 88 ? 29.822 6.012 -49.769 1.00 65.69 88 ASN A O 1
ATOM 680 N N . ALA A 1 89 ? 29.074 7.490 -48.260 1.00 60.66 89 ALA A N 1
ATOM 681 C CA . ALA A 1 89 ? 29.123 8.635 -49.173 1.00 60.66 89 ALA A CA 1
ATOM 682 C C . ALA A 1 89 ? 30.549 8.955 -49.667 1.00 60.66 89 ALA A C 1
ATOM 684 O O . ALA A 1 89 ? 30.720 9.396 -50.796 1.00 60.66 89 ALA A O 1
ATOM 685 N N . LYS A 1 90 ? 31.583 8.694 -48.853 1.00 55.34 90 LYS A N 1
ATOM 686 C CA . LYS A 1 90 ? 32.992 8.868 -49.254 1.00 55.34 90 LYS A CA 1
ATOM 687 C C . LYS A 1 90 ? 33.487 7.812 -50.246 1.00 55.34 90 LYS A C 1
ATOM 689 O O . LYS A 1 90 ? 34.450 8.078 -50.955 1.00 55.34 90 LYS A O 1
ATOM 694 N N . VAL A 1 91 ? 32.859 6.635 -50.293 1.00 53.16 91 VAL A N 1
ATOM 695 C CA . VAL A 1 91 ? 33.214 5.560 -51.239 1.00 53.16 91 VAL A CA 1
ATOM 696 C C . VAL A 1 91 ? 32.664 5.849 -52.643 1.00 53.16 91 VAL A C 1
ATOM 698 O O . VAL A 1 91 ? 33.268 5.425 -53.625 1.00 53.16 91 VAL A O 1
ATOM 701 N N . ASP A 1 92 ? 31.580 6.625 -52.744 1.00 49.12 92 ASP A N 1
ATOM 702 C CA . ASP A 1 92 ? 30.969 7.021 -54.021 1.00 49.12 92 ASP A CA 1
ATOM 703 C C . ASP A 1 92 ? 31.599 8.282 -54.654 1.00 49.12 92 ASP A C 1
ATOM 705 O O . ASP A 1 92 ? 31.342 8.571 -55.823 1.00 49.12 92 ASP A O 1
ATOM 709 N N . ASP A 1 93 ? 32.481 9.002 -53.948 1.00 43.34 93 ASP A N 1
ATOM 710 C CA . ASP A 1 93 ? 33.160 10.209 -54.452 1.00 43.34 93 ASP A CA 1
ATOM 711 C C . ASP A 1 93 ? 34.391 9.878 -55.323 1.00 43.34 93 ASP A C 1
ATOM 713 O O . ASP A 1 93 ? 35.532 10.285 -55.091 1.00 43.34 93 ASP A O 1
ATOM 717 N N . GLY A 1 94 ? 34.131 9.159 -56.412 1.00 43.22 94 GLY A N 1
ATOM 718 C CA . GLY A 1 94 ? 34.865 9.325 -57.657 1.00 43.22 94 GLY A CA 1
ATOM 719 C C . GLY A 1 94 ? 34.215 10.432 -58.494 1.00 43.22 94 GLY A C 1
ATOM 720 O O . GLY A 1 94 ? 33.443 10.116 -59.393 1.00 43.22 94 GLY A O 1
ATOM 721 N N . THR A 1 95 ? 34.607 11.695 -58.247 1.00 36.28 95 THR A N 1
ATOM 722 C CA . THR A 1 95 ? 34.338 12.962 -58.997 1.00 36.28 95 THR A CA 1
ATOM 723 C C . THR A 1 95 ? 32.982 13.686 -58.825 1.00 36.28 95 THR A C 1
ATOM 725 O O . THR A 1 95 ? 31.946 13.045 -58.729 1.00 36.28 95 THR A O 1
ATOM 728 N N . PRO A 1 96 ? 32.959 15.038 -58.955 1.00 43.31 96 PRO A N 1
ATOM 729 C CA . PRO A 1 96 ? 33.338 16.042 -57.961 1.00 43.31 96 PRO A CA 1
ATOM 730 C C . PRO A 1 96 ? 32.121 16.838 -57.428 1.00 43.31 96 PRO A C 1
ATOM 732 O O . PRO A 1 96 ? 31.055 16.870 -58.035 1.00 43.31 96 PRO A O 1
ATOM 735 N N . SER A 1 97 ? 32.343 17.527 -56.307 1.00 39.59 97 SER A N 1
ATOM 736 C CA . SER A 1 97 ? 31.463 18.447 -55.567 1.00 39.59 97 SER A CA 1
ATOM 737 C C . SER A 1 97 ? 30.302 19.105 -56.336 1.00 39.59 97 SER A C 1
ATOM 739 O O . SER A 1 97 ? 30.551 19.744 -57.363 1.00 39.59 97 SER A O 1
ATOM 741 N N . PRO A 1 98 ? 29.077 19.153 -55.774 1.00 38.16 98 PRO A N 1
ATOM 742 C CA . PRO A 1 98 ? 28.120 20.180 -56.133 1.00 38.16 98 PRO A CA 1
ATOM 743 C C . PRO A 1 98 ? 28.353 21.435 -55.283 1.00 38.16 98 PRO A C 1
ATOM 745 O O . PRO A 1 98 ? 28.595 21.389 -54.075 1.00 38.16 98 PRO A O 1
ATOM 748 N N . SER A 1 99 ? 28.311 22.562 -55.978 1.00 38.41 99 SER A N 1
ATOM 749 C CA . SER A 1 99 ? 28.344 23.930 -55.483 1.00 38.41 99 SER A CA 1
ATOM 750 C C . SER A 1 99 ? 27.364 24.174 -54.334 1.00 38.41 99 SER A C 1
ATOM 752 O O . SER A 1 99 ? 26.200 23.779 -54.394 1.00 38.41 99 SER A O 1
ATOM 754 N N . LEU A 1 100 ? 27.860 24.885 -53.320 1.00 48.06 100 LEU A N 1
ATOM 755 C CA . LEU A 1 100 ? 27.058 25.708 -52.420 1.00 48.06 100 LEU A CA 1
ATOM 756 C C . LEU A 1 100 ? 26.207 26.655 -53.266 1.00 48.06 100 LEU A C 1
ATOM 758 O O . LEU A 1 100 ? 26.802 27.368 -54.061 1.00 48.06 100 LEU A O 1
ATOM 762 N N . ASP A 1 101 ? 24.886 26.645 -53.080 1.00 37.25 101 ASP A N 1
ATOM 763 C CA . ASP A 1 101 ? 24.032 27.837 -53.120 1.00 37.25 101 ASP A CA 1
ATOM 764 C C . ASP A 1 101 ? 22.660 27.542 -52.469 1.00 37.25 101 ASP A C 1
ATOM 766 O O . ASP A 1 101 ? 22.036 26.510 -52.713 1.00 37.25 101 ASP A O 1
ATOM 770 N N . ASP A 1 102 ? 22.251 28.506 -51.641 1.00 36.25 102 ASP A N 1
ATOM 771 C CA . ASP A 1 102 ? 20.905 28.926 -51.229 1.00 36.25 102 ASP A CA 1
ATOM 772 C C . ASP A 1 102 ? 19.992 28.121 -50.268 1.00 36.25 102 ASP A C 1
ATOM 774 O O . ASP A 1 102 ? 19.296 27.169 -50.608 1.00 36.25 102 ASP A O 1
ATOM 778 N N . GLU A 1 103 ? 19.935 28.693 -49.054 1.00 39.78 103 GLU A N 1
ATOM 779 C CA . GLU A 1 103 ? 18.761 29.328 -48.423 1.00 39.78 103 GLU A CA 1
ATOM 780 C C . GLU A 1 103 ? 17.633 28.481 -47.792 1.00 39.78 103 GLU A C 1
ATOM 782 O O . GLU A 1 103 ? 16.839 27.796 -48.429 1.00 39.78 103 GLU A O 1
ATOM 787 N N . THR A 1 104 ? 17.449 28.792 -46.501 1.00 35.84 104 THR A N 1
ATOM 788 C CA . THR A 1 104 ? 16.217 28.773 -45.691 1.00 35.84 104 THR A CA 1
ATOM 789 C C . THR A 1 104 ? 15.681 27.435 -45.168 1.00 35.84 104 THR A C 1
ATOM 791 O O . THR A 1 104 ? 15.190 26.588 -45.901 1.00 35.84 104 THR A O 1
ATOM 794 N N . SER A 1 105 ? 15.620 27.319 -43.832 1.00 33.12 105 SER A N 1
ATOM 795 C CA . SER A 1 105 ? 14.343 27.310 -43.089 1.00 33.12 105 SER A CA 1
ATOM 796 C C . SER A 1 105 ? 14.429 26.537 -41.759 1.00 33.12 105 SER A C 1
ATOM 798 O O . SER A 1 105 ? 14.545 25.318 -41.726 1.00 33.12 105 SER A O 1
ATOM 800 N N . THR A 1 106 ? 14.252 27.293 -40.671 1.00 32.84 106 THR A N 1
ATOM 801 C CA . THR A 1 106 ? 13.567 26.916 -39.419 1.00 32.84 106 THR A CA 1
ATOM 802 C C . THR A 1 106 ? 14.233 25.908 -38.468 1.00 32.84 106 THR A C 1
ATOM 804 O O . THR A 1 106 ? 14.103 24.695 -38.590 1.00 32.84 106 THR A O 1
ATOM 807 N N . VAL A 1 107 ? 14.821 26.453 -37.399 1.00 39.56 107 VAL A N 1
ATOM 808 C CA . VAL A 1 107 ? 15.048 25.775 -36.112 1.00 39.56 107 VAL A CA 1
ATOM 809 C C . VAL A 1 107 ? 13.944 26.226 -35.148 1.00 39.56 107 VAL A C 1
ATOM 811 O O . VAL A 1 107 ? 13.615 27.414 -35.150 1.00 39.56 107 VAL A O 1
ATOM 814 N N . PRO A 1 108 ? 13.423 25.354 -34.270 1.00 43.12 108 PRO A N 1
ATOM 815 C CA . PRO A 1 108 ? 13.037 25.803 -32.946 1.00 43.12 108 PRO A CA 1
ATOM 816 C C . PRO A 1 108 ? 13.975 25.225 -31.883 1.00 43.12 108 PRO A C 1
ATOM 818 O O . PRO A 1 108 ? 14.325 24.043 -31.884 1.00 43.12 108 PRO A O 1
ATOM 821 N N . ASP A 1 109 ? 14.366 26.129 -30.993 1.00 38.62 109 ASP A N 1
ATOM 822 C CA . ASP A 1 109 ? 15.128 25.928 -29.772 1.00 38.62 109 ASP A CA 1
ATOM 823 C C . ASP A 1 109 ? 14.592 24.797 -28.889 1.00 38.62 109 ASP A C 1
ATOM 825 O O . ASP A 1 109 ? 13.393 24.722 -28.626 1.00 38.62 109 ASP A O 1
ATOM 829 N N . PHE A 1 110 ? 15.506 24.031 -28.285 1.00 36.75 110 PHE A N 1
ATOM 830 C CA . PHE A 1 110 ? 15.318 23.557 -26.914 1.00 36.75 110 PHE A CA 1
ATOM 831 C C . PHE A 1 110 ? 16.604 23.731 -26.105 1.00 36.75 110 PHE A C 1
ATOM 833 O O . PHE A 1 110 ? 17.584 22.999 -26.220 1.00 36.75 110 PHE A O 1
ATOM 840 N N . HIS A 1 111 ? 16.534 24.754 -25.263 1.00 36.25 111 HIS A N 1
ATOM 841 C CA . HIS A 1 111 ? 17.333 24.992 -24.078 1.00 36.25 111 HIS A CA 1
ATOM 842 C C . HIS A 1 111 ? 17.417 23.756 -23.164 1.00 36.25 111 HIS A C 1
ATOM 844 O O . HIS A 1 111 ? 16.395 23.214 -22.748 1.00 36.25 111 HIS A O 1
ATOM 850 N N . SER A 1 112 ? 18.644 23.399 -22.779 1.00 37.59 112 SER A N 1
ATOM 851 C CA . SER A 1 112 ? 19.135 23.420 -21.387 1.00 37.59 112 SER A CA 1
ATOM 852 C C . SER A 1 112 ? 19.962 22.201 -21.000 1.00 37.59 112 SER A C 1
ATOM 854 O O . SER A 1 112 ? 19.520 21.057 -21.011 1.00 37.59 112 SER A O 1
ATOM 856 N N . ALA A 1 113 ? 21.177 22.532 -20.578 1.00 37.19 113 ALA A N 1
ATOM 857 C CA . ALA A 1 113 ? 22.118 21.693 -19.873 1.00 37.19 113 ALA A CA 1
ATOM 858 C C . ALA A 1 113 ? 21.538 21.124 -18.572 1.00 37.19 113 ALA A C 1
ATOM 860 O O . ALA A 1 113 ? 20.845 21.827 -17.839 1.00 37.19 113 ALA A O 1
ATOM 861 N N . LEU A 1 114 ? 21.961 19.909 -18.228 1.00 36.66 114 LEU A N 1
ATOM 862 C CA . LEU A 1 114 ? 22.172 19.504 -16.842 1.00 36.66 114 LEU A CA 1
ATOM 863 C C . LEU A 1 114 ? 23.428 18.634 -16.782 1.00 36.66 114 LEU A C 1
ATOM 865 O O . LEU A 1 114 ? 23.420 17.453 -17.113 1.00 36.66 114 LEU A O 1
ATOM 869 N N . ASN A 1 115 ? 24.518 19.275 -16.365 1.00 37.91 115 ASN A N 1
ATOM 870 C CA . ASN A 1 115 ? 25.636 18.606 -15.724 1.00 37.91 115 ASN A CA 1
ATOM 871 C C . ASN A 1 115 ? 25.155 18.077 -14.371 1.00 37.91 115 ASN A C 1
ATOM 873 O O . ASN A 1 115 ? 24.668 18.866 -13.562 1.00 37.91 115 ASN A O 1
ATOM 877 N N . LEU A 1 116 ? 25.386 16.798 -14.092 1.00 35.47 116 LEU A N 1
ATOM 878 C CA . LEU A 1 116 ? 25.821 16.374 -12.766 1.00 35.47 116 LEU A CA 1
ATOM 879 C C . LEU A 1 116 ? 26.585 15.057 -12.897 1.00 35.47 116 LEU A C 1
ATOM 881 O O . LEU A 1 116 ? 26.051 14.045 -13.341 1.00 35.47 116 LEU A O 1
ATOM 885 N N . ALA A 1 117 ? 27.864 15.125 -12.548 1.00 37.62 117 ALA A N 1
ATOM 886 C CA . ALA A 1 117 ? 28.699 13.969 -12.310 1.00 37.62 117 ALA A CA 1
ATOM 887 C C . ALA A 1 117 ? 28.336 13.372 -10.948 1.00 37.62 117 ALA A C 1
ATOM 889 O O . ALA A 1 117 ? 28.259 14.116 -9.977 1.00 37.62 117 ALA A O 1
ATOM 890 N N . GLU A 1 118 ? 28.207 12.050 -10.877 1.00 37.66 118 GLU A N 1
ATOM 891 C CA . GLU A 1 118 ? 28.579 11.276 -9.694 1.00 37.66 118 GLU A CA 1
ATOM 892 C C . GLU A 1 118 ? 28.947 9.848 -10.125 1.00 37.66 118 GLU A C 1
ATOM 894 O O . GLU A 1 118 ? 28.205 9.166 -10.831 1.00 37.66 118 GLU A O 1
ATOM 899 N N . GLN A 1 119 ? 30.169 9.457 -9.768 1.00 38.31 119 GLN A N 1
ATOM 900 C CA . GLN A 1 119 ? 30.763 8.140 -9.972 1.00 38.31 119 GLN A CA 1
ATOM 901 C C . GLN A 1 119 ? 30.258 7.172 -8.893 1.00 38.31 119 GLN A C 1
ATOM 903 O O . GLN A 1 119 ? 30.258 7.551 -7.729 1.00 38.31 119 GLN A O 1
ATOM 908 N N . GLN A 1 120 ? 29.945 5.920 -9.256 1.00 35.53 120 GLN A N 1
ATOM 909 C CA . GLN A 1 120 ? 30.618 4.712 -8.734 1.00 35.53 120 GLN A CA 1
ATOM 910 C C . GLN A 1 120 ? 29.976 3.408 -9.259 1.00 35.53 120 GLN A C 1
ATOM 912 O O . GLN A 1 120 ? 28.835 3.084 -8.957 1.00 35.53 120 GLN A O 1
ATOM 917 N N . GLU A 1 121 ? 30.767 2.698 -10.071 1.00 38.53 121 GLU A N 1
ATOM 918 C CA . GLU A 1 121 ? 31.201 1.299 -9.899 1.00 38.53 121 GLU A CA 1
ATOM 919 C C . GLU A 1 121 ? 30.156 0.188 -9.649 1.00 38.53 121 GLU A C 1
ATOM 921 O O . GLU A 1 121 ? 29.638 0.020 -8.547 1.00 38.53 121 GLU A O 1
ATOM 926 N N . SER A 1 122 ? 29.934 -0.665 -10.659 1.00 35.31 122 SER A N 1
ATOM 927 C CA . SER A 1 122 ? 29.887 -2.133 -10.480 1.00 35.31 122 SER A CA 1
ATOM 928 C C . SER A 1 122 ? 29.898 -2.885 -11.822 1.00 35.31 122 SER A C 1
ATOM 930 O O . SER A 1 122 ? 28.953 -2.837 -12.604 1.00 35.31 122 SER A O 1
ATOM 932 N N . ASP A 1 123 ? 31.028 -3.550 -12.054 1.00 38.28 123 ASP A N 1
ATOM 933 C CA . ASP A 1 123 ? 31.311 -4.737 -12.869 1.00 38.28 123 ASP A CA 1
ATOM 934 C C . ASP A 1 123 ? 30.275 -5.222 -13.898 1.00 38.28 123 ASP A C 1
ATOM 936 O O . ASP A 1 123 ? 29.403 -6.048 -13.621 1.00 38.28 123 ASP A O 1
ATOM 940 N N . ALA A 1 124 ? 30.520 -4.857 -15.157 1.00 35.41 124 ALA A N 1
ATOM 941 C CA . ALA A 1 124 ? 30.262 -5.733 -16.292 1.00 35.41 124 ALA A CA 1
ATOM 942 C C . ALA A 1 124 ? 31.448 -5.644 -17.263 1.00 35.41 124 ALA A C 1
ATOM 944 O O . ALA A 1 124 ? 31.931 -4.563 -17.592 1.00 35.41 124 ALA A O 1
ATOM 945 N N . VAL A 1 125 ? 31.942 -6.816 -17.656 1.00 37.94 125 VAL A N 1
ATOM 946 C CA . VAL A 1 125 ? 33.117 -7.073 -18.501 1.00 37.94 125 VAL A CA 1
ATOM 947 C C . VAL A 1 125 ? 33.196 -6.101 -19.694 1.00 37.94 125 VAL A C 1
ATOM 949 O O . VAL A 1 125 ? 32.228 -6.009 -20.450 1.00 37.94 125 VAL A O 1
ATOM 952 N N . PRO A 1 126 ? 34.321 -5.392 -19.917 1.00 36.72 126 PRO A N 1
ATOM 953 C CA . PRO A 1 126 ? 34.402 -4.421 -20.994 1.00 36.72 126 PRO A CA 1
ATOM 954 C C . PRO A 1 126 ? 34.540 -5.142 -22.337 1.00 36.72 126 PRO A C 1
ATOM 956 O O . PRO A 1 126 ? 35.466 -5.928 -22.545 1.00 36.72 126 PRO A O 1
ATOM 959 N N . CYS A 1 127 ? 33.657 -4.826 -23.284 1.00 39.03 127 CYS A N 1
ATOM 960 C CA . CYS A 1 127 ? 34.002 -4.959 -24.693 1.00 39.03 127 CYS A CA 1
ATOM 961 C C . CYS A 1 127 ? 35.075 -3.904 -24.981 1.00 39.03 127 CYS A C 1
ATOM 963 O O . CYS A 1 127 ? 34.810 -2.704 -24.936 1.00 39.03 127 CYS A O 1
ATOM 965 N N . SER A 1 128 ? 36.308 -4.368 -25.167 1.00 38.56 128 SER A N 1
ATOM 966 C CA . SER A 1 128 ? 37.503 -3.560 -25.392 1.00 38.56 128 SER A CA 1
ATOM 967 C C . SER A 1 128 ? 37.268 -2.451 -26.423 1.00 38.56 128 SER A C 1
ATOM 969 O O . SER A 1 128 ? 36.941 -2.725 -27.576 1.00 38.56 128 SER A O 1
ATOM 971 N N . ALA A 1 129 ? 37.478 -1.199 -26.014 1.00 39.78 129 ALA A N 1
ATOM 972 C CA . ALA A 1 129 ? 37.549 -0.063 -26.924 1.00 39.78 129 ALA A CA 1
ATOM 973 C C . ALA A 1 129 ? 38.781 -0.199 -27.844 1.00 39.78 129 ALA A C 1
ATOM 975 O O . ALA A 1 129 ? 39.861 -0.547 -27.350 1.00 39.78 129 ALA A O 1
ATOM 976 N N . PRO A 1 130 ? 38.683 0.093 -29.153 1.00 41.25 130 PRO A N 1
ATOM 977 C CA . PRO A 1 130 ? 39.855 0.111 -30.011 1.00 41.25 130 PRO A CA 1
ATOM 978 C C . PRO A 1 130 ? 40.682 1.376 -29.749 1.00 41.25 130 PRO A C 1
ATOM 980 O O . PRO A 1 130 ? 40.174 2.498 -29.703 1.00 41.25 130 PRO A O 1
ATOM 983 N N . VAL A 1 131 ? 41.989 1.181 -29.580 1.00 36.31 131 VAL A N 1
ATOM 984 C CA . VAL A 1 131 ? 42.992 2.246 -29.481 1.00 36.31 131 VAL A CA 1
ATOM 985 C C . VAL A 1 131 ? 43.082 2.964 -30.830 1.00 36.31 131 VAL A C 1
ATOM 987 O O . VAL A 1 131 ? 43.538 2.398 -31.820 1.00 36.31 131 VAL A O 1
ATOM 990 N N . MET A 1 132 ? 42.662 4.227 -30.865 1.00 37.53 132 MET A N 1
ATOM 991 C CA . MET A 1 132 ? 42.792 5.107 -32.027 1.00 37.53 132 MET A CA 1
ATOM 992 C C . MET A 1 132 ? 44.252 5.530 -32.213 1.00 37.53 132 MET A C 1
ATOM 994 O O . MET A 1 132 ? 44.784 6.315 -31.432 1.00 37.53 132 MET A O 1
ATOM 998 N N . SER A 1 133 ? 44.901 5.025 -33.261 1.00 37.28 133 SER A N 1
ATOM 999 C CA . SER A 1 133 ? 46.163 5.578 -33.766 1.00 37.28 133 SER A CA 1
ATOM 1000 C C . SER A 1 133 ? 45.901 6.511 -34.952 1.00 37.28 133 SER A C 1
ATOM 1002 O O . SER A 1 133 ? 45.055 6.231 -35.797 1.00 37.28 133 SER A O 1
ATOM 1004 N N . ASN A 1 134 ? 46.620 7.638 -34.977 1.00 32.22 134 ASN A N 1
ATOM 1005 C CA . ASN A 1 134 ? 46.542 8.696 -35.992 1.00 32.22 134 ASN A CA 1
ATOM 1006 C C . ASN A 1 134 ? 46.812 8.185 -37.425 1.00 32.22 134 ASN A C 1
ATOM 1008 O O . ASN A 1 134 ? 47.637 7.285 -37.600 1.00 32.22 134 ASN A O 1
ATOM 1012 N N . PRO A 1 135 ? 46.208 8.795 -38.467 1.00 48.06 135 PRO A N 1
ATOM 1013 C CA . PRO A 1 135 ? 46.341 8.325 -39.837 1.00 48.06 135 PRO A CA 1
ATOM 1014 C C . PRO A 1 135 ? 47.623 8.875 -40.473 1.00 48.06 135 PRO A C 1
ATOM 1016 O O . PRO A 1 135 ? 47.891 10.076 -40.453 1.00 48.06 135 PRO A O 1
ATOM 1019 N N . THR A 1 136 ? 48.431 8.011 -41.083 1.00 38.75 136 THR A N 1
ATOM 1020 C CA . THR A 1 136 ? 49.483 8.431 -42.016 1.00 38.75 136 THR A CA 1
ATOM 1021 C C . THR A 1 136 ? 49.493 7.503 -43.225 1.00 38.75 136 THR A C 1
ATOM 1023 O O . THR A 1 136 ? 49.671 6.299 -43.086 1.00 38.75 136 THR A O 1
ATOM 1026 N N . ALA A 1 137 ? 49.348 8.138 -44.391 1.00 35.56 137 ALA A N 1
ATOM 1027 C CA . ALA A 1 137 ? 49.638 7.679 -45.749 1.00 35.56 137 ALA A CA 1
ATOM 1028 C C . ALA A 1 137 ? 48.791 6.534 -46.353 1.00 35.56 137 ALA A C 1
ATOM 1030 O O . ALA A 1 137 ? 48.804 5.385 -45.923 1.00 35.56 137 ALA A O 1
ATOM 1031 N N . CYS A 1 138 ? 48.119 6.885 -47.457 1.00 43.06 138 CYS A N 1
ATOM 1032 C CA . CYS A 1 138 ? 47.417 6.000 -48.381 1.00 43.06 138 CYS A CA 1
ATOM 1033 C C . CYS A 1 138 ? 48.358 4.966 -49.026 1.00 43.06 138 CYS A C 1
ATOM 1035 O O . CYS A 1 138 ? 49.337 5.321 -49.681 1.00 43.06 138 CYS A O 1
ATOM 1037 N N . ALA A 1 139 ? 47.989 3.693 -48.914 1.00 34.19 139 ALA A N 1
ATOM 1038 C CA . ALA A 1 139 ? 48.486 2.564 -49.699 1.00 34.19 139 ALA A CA 1
ATOM 1039 C C . ALA A 1 139 ? 47.272 1.682 -50.072 1.00 34.19 139 ALA A C 1
ATOM 1041 O O . ALA A 1 139 ? 46.257 1.760 -49.377 1.00 34.19 139 ALA A O 1
ATOM 1042 N N . PRO A 1 140 ? 47.328 0.816 -51.105 1.00 41.44 140 PRO A N 1
ATOM 1043 C CA . PRO A 1 140 ? 46.195 0.001 -51.593 1.00 41.44 140 PRO A CA 1
ATOM 1044 C C . PRO A 1 140 ? 45.588 -1.001 -50.579 1.00 41.44 140 PRO A C 1
ATOM 1046 O O . PRO A 1 140 ? 44.693 -1.767 -50.924 1.00 41.44 140 PRO A O 1
ATOM 1049 N N . GLY A 1 141 ? 46.025 -0.974 -49.315 1.00 41.34 141 GLY A N 1
ATOM 1050 C CA . GLY A 1 141 ? 45.327 -1.564 -48.169 1.00 41.34 141 GLY A CA 1
ATOM 1051 C C . GLY A 1 141 ? 44.192 -0.700 -47.588 1.00 41.34 141 GLY A C 1
ATOM 1052 O O . GLY A 1 141 ? 43.419 -1.213 -46.788 1.00 41.34 141 GLY A O 1
ATOM 1053 N N . ALA A 1 142 ? 44.044 0.567 -47.998 1.00 47.50 142 ALA A N 1
ATOM 1054 C CA . ALA A 1 142 ? 43.036 1.494 -47.466 1.00 47.50 142 ALA A CA 1
ATOM 1055 C C . ALA A 1 142 ? 41.591 1.040 -47.744 1.00 47.50 142 ALA A C 1
ATOM 1057 O O . ALA A 1 142 ? 40.792 0.971 -46.821 1.00 47.50 142 ALA A O 1
ATOM 1058 N N . ALA A 1 143 ? 41.286 0.598 -48.969 1.00 51.00 143 ALA A N 1
ATOM 1059 C CA . ALA A 1 143 ? 39.955 0.085 -49.313 1.00 51.00 143 ALA A CA 1
ATOM 1060 C C . ALA A 1 143 ? 39.608 -1.221 -48.570 1.00 51.00 143 ALA A C 1
ATOM 1062 O O . ALA A 1 143 ? 38.448 -1.494 -48.275 1.00 51.00 143 ALA A O 1
ATOM 1063 N N . ARG A 1 144 ? 40.619 -2.040 -48.242 1.00 55.22 144 ARG A N 1
ATOM 1064 C CA . ARG A 1 144 ? 40.433 -3.282 -47.479 1.00 55.22 144 ARG A CA 1
ATOM 1065 C C . ARG A 1 144 ? 40.224 -2.991 -45.990 1.00 55.22 144 ARG A C 1
ATOM 1067 O O . ARG A 1 144 ? 39.415 -3.667 -45.368 1.00 55.22 144 ARG A O 1
ATOM 1074 N N . ASN A 1 145 ? 40.891 -1.967 -45.457 1.00 61.72 145 ASN A N 1
ATOM 1075 C CA . ASN A 1 145 ? 40.680 -1.479 -44.095 1.00 61.72 145 ASN A CA 1
ATOM 1076 C C . ASN A 1 145 ? 39.310 -0.802 -43.933 1.00 61.72 145 ASN A C 1
ATOM 1078 O O . ASN A 1 145 ? 38.623 -1.087 -42.962 1.00 61.72 145 ASN A O 1
ATOM 1082 N N . GLU A 1 146 ? 38.856 -0.000 -44.899 1.00 64.88 146 GLU A N 1
ATOM 1083 C CA . GLU A 1 146 ? 37.527 0.633 -44.857 1.00 64.88 146 GLU A CA 1
ATOM 1084 C C . GLU A 1 146 ? 36.381 -0.385 -44.932 1.00 64.88 146 GLU A C 1
ATOM 1086 O O . GLU A 1 146 ? 35.376 -0.239 -44.237 1.00 64.88 146 GLU A O 1
ATOM 1091 N N . LEU A 1 147 ? 36.528 -1.452 -45.728 1.00 66.06 147 LEU A N 1
ATOM 1092 C CA . LEU A 1 147 ? 35.532 -2.526 -45.802 1.00 66.06 147 LEU A CA 1
ATOM 1093 C C . LEU A 1 147 ? 35.442 -3.312 -44.484 1.00 66.06 147 LEU A C 1
ATOM 1095 O O . LEU A 1 147 ? 34.346 -3.667 -44.049 1.00 66.06 147 LEU A O 1
ATOM 1099 N N . VAL A 1 148 ? 36.591 -3.561 -43.844 1.00 72.94 148 VAL A N 1
ATOM 1100 C CA . VAL A 1 148 ? 36.666 -4.202 -42.524 1.00 72.94 148 VAL A CA 1
ATOM 1101 C C . VAL A 1 148 ? 36.032 -3.295 -41.468 1.00 72.94 148 VAL A C 1
ATOM 1103 O O . VAL A 1 148 ? 35.114 -3.743 -40.786 1.00 72.94 148 VAL A O 1
ATOM 1106 N N . GLU A 1 149 ? 36.381 -2.006 -41.425 1.00 75.19 149 GLU A N 1
ATOM 1107 C CA . GLU A 1 149 ? 35.768 -1.031 -40.510 1.00 75.19 149 GLU A CA 1
ATOM 1108 C C . GLU A 1 149 ? 34.248 -0.896 -40.705 1.00 75.19 149 GLU A C 1
ATOM 1110 O O . GLU A 1 149 ? 33.507 -0.718 -39.739 1.00 75.19 149 GLU A O 1
ATOM 1115 N N . ASN A 1 150 ? 33.750 -0.969 -41.942 1.00 76.19 150 ASN A N 1
ATOM 1116 C CA . ASN A 1 150 ? 32.313 -0.894 -42.218 1.00 76.19 150 ASN A CA 1
ATOM 1117 C C . ASN A 1 150 ? 31.589 -2.180 -41.785 1.00 76.19 150 ASN A C 1
ATOM 1119 O O . ASN A 1 150 ? 30.509 -2.118 -41.201 1.00 76.19 150 ASN A O 1
ATOM 1123 N N . SER A 1 151 ? 32.214 -3.346 -41.991 1.00 81.12 151 SER A N 1
ATOM 1124 C CA . SER A 1 151 ? 31.688 -4.625 -41.500 1.00 81.12 151 SER A CA 1
ATOM 1125 C C . SER A 1 151 ? 31.658 -4.697 -39.967 1.00 81.12 151 SER A C 1
ATOM 1127 O O . SER A 1 151 ? 30.679 -5.177 -39.395 1.00 81.12 151 SER A O 1
ATOM 1129 N N . GLU A 1 152 ? 32.668 -4.136 -39.295 1.00 84.12 152 GLU A N 1
ATOM 1130 C CA . GLU A 1 152 ? 32.723 -4.013 -37.836 1.00 84.12 152 GLU A CA 1
ATOM 1131 C C . GLU A 1 152 ? 31.627 -3.074 -37.319 1.00 84.12 152 GLU A C 1
ATOM 1133 O O . GLU A 1 152 ? 30.867 -3.456 -36.431 1.00 84.12 152 GLU A O 1
ATOM 1138 N N . LYS A 1 153 ? 31.454 -1.892 -37.930 1.00 82.50 153 LYS A N 1
ATOM 1139 C CA . LYS A 1 153 ? 30.364 -0.955 -37.594 1.00 82.50 153 LYS A CA 1
ATOM 1140 C C . LYS A 1 153 ? 28.982 -1.575 -37.811 1.00 82.50 153 LYS A C 1
ATOM 1142 O O . LYS A 1 153 ? 28.075 -1.352 -37.008 1.00 82.50 153 LYS A O 1
ATOM 1147 N N . GLN A 1 154 ? 28.814 -2.379 -38.861 1.00 85.00 154 GLN A N 1
ATOM 1148 C CA . GLN A 1 154 ? 27.568 -3.094 -39.133 1.00 85.00 154 GLN A CA 1
ATOM 1149 C C . GLN A 1 154 ? 27.284 -4.176 -38.080 1.00 85.00 154 GLN A C 1
ATOM 1151 O O . GLN A 1 154 ? 26.138 -4.301 -37.641 1.00 85.00 154 GLN A O 1
ATOM 1156 N N . ALA A 1 155 ? 28.307 -4.907 -37.630 1.00 87.19 155 ALA A N 1
ATOM 1157 C CA . ALA A 1 155 ? 28.191 -5.862 -36.530 1.00 87.19 155 ALA A CA 1
ATOM 1158 C C . ALA A 1 155 ? 27.867 -5.160 -35.197 1.00 87.19 155 ALA A C 1
ATOM 1160 O O . ALA A 1 155 ? 26.960 -5.588 -34.484 1.00 87.19 155 ALA A O 1
ATOM 1161 N N . SER A 1 156 ? 28.523 -4.033 -34.891 1.00 87.31 156 SER A N 1
ATOM 1162 C CA . SER A 1 156 ? 28.212 -3.218 -33.706 1.00 87.31 156 SER A CA 1
ATOM 1163 C C . SER A 1 156 ? 26.771 -2.711 -33.721 1.00 87.31 156 SER A C 1
ATOM 1165 O O . SER A 1 156 ? 26.092 -2.739 -32.701 1.00 87.31 156 SER A O 1
ATOM 1167 N N . LEU A 1 157 ? 26.265 -2.297 -34.883 1.00 88.44 157 LEU A N 1
ATOM 1168 C CA . LEU A 1 157 ? 24.889 -1.832 -35.033 1.00 88.44 157 LEU A CA 1
ATOM 1169 C C . LEU A 1 157 ? 23.863 -2.961 -34.859 1.00 88.44 157 LEU A C 1
ATOM 1171 O O . LEU A 1 157 ? 22.783 -2.719 -34.323 1.00 88.44 157 LEU A O 1
ATOM 1175 N N . GLN A 1 158 ? 24.171 -4.184 -35.300 1.00 90.56 158 GLN A N 1
ATOM 1176 C CA . GLN A 1 158 ? 23.325 -5.350 -35.023 1.00 90.56 158 GLN A CA 1
ATOM 1177 C C . GLN A 1 158 ? 23.299 -5.678 -33.526 1.00 90.56 158 GLN A C 1
ATOM 1179 O O . GLN A 1 158 ? 22.214 -5.822 -32.971 1.00 90.56 158 GLN A O 1
ATOM 1184 N N . CYS A 1 159 ? 24.459 -5.668 -32.867 1.00 91.94 159 CYS A N 1
ATOM 1185 C CA . CYS A 1 159 ? 24.571 -5.872 -31.422 1.00 91.94 159 CYS A CA 1
ATOM 1186 C C . CYS A 1 159 ? 23.760 -4.829 -30.623 1.00 91.94 159 CYS A C 1
ATOM 1188 O O . CYS A 1 159 ? 22.963 -5.183 -29.758 1.00 91.94 159 CYS A O 1
ATOM 1190 N N . LEU A 1 160 ? 23.864 -3.541 -30.977 1.00 89.75 160 LEU A N 1
ATOM 1191 C CA . LEU A 1 160 ? 23.079 -2.479 -30.331 1.00 89.75 160 LEU A CA 1
ATOM 1192 C C . LEU A 1 160 ? 21.568 -2.661 -30.516 1.00 89.75 160 LEU A C 1
ATOM 1194 O O . LEU A 1 160 ? 20.801 -2.358 -29.607 1.00 89.75 160 LEU A O 1
ATOM 1198 N N . LYS A 1 161 ? 21.120 -3.145 -31.680 1.00 91.00 161 LYS A N 1
ATOM 1199 C CA . LYS A 1 161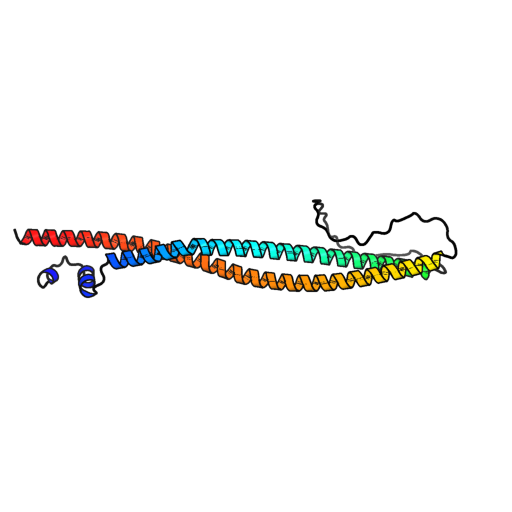 ? 19.694 -3.411 -31.930 1.00 91.00 161 LYS A CA 1
ATOM 1200 C C . LYS A 1 161 ? 19.157 -4.544 -31.065 1.00 91.00 161 LYS A C 1
ATOM 1202 O O . LYS A 1 161 ? 18.028 -4.446 -30.592 1.00 91.00 161 LYS A O 1
ATOM 1207 N N . GLU A 1 162 ? 19.947 -5.596 -30.878 1.00 93.25 162 GLU A N 1
ATOM 1208 C CA . GLU A 1 162 ? 19.606 -6.698 -29.975 1.00 93.25 162 GLU A CA 1
ATOM 1209 C C . GLU A 1 162 ? 19.510 -6.190 -28.532 1.00 93.25 162 GLU A C 1
ATOM 1211 O O . GLU A 1 162 ? 18.485 -6.392 -27.884 1.00 93.25 162 GLU A O 1
ATOM 1216 N N . GLU A 1 163 ? 20.487 -5.404 -28.068 1.00 92.31 163 GLU A N 1
ATOM 1217 C CA . GLU A 1 163 ? 20.447 -4.832 -26.717 1.00 92.31 163 GLU A CA 1
ATOM 1218 C C . GLU A 1 163 ? 19.273 -3.853 -26.524 1.00 92.31 163 GLU A C 1
ATOM 1220 O O . GLU A 1 163 ? 18.637 -3.841 -25.470 1.00 92.31 163 GLU A O 1
ATOM 1225 N N . VAL A 1 164 ? 18.922 -3.053 -27.538 1.00 92.81 164 VAL A N 1
ATOM 1226 C CA . VAL A 1 164 ? 17.720 -2.200 -27.517 1.00 92.81 164 VAL A CA 1
ATOM 1227 C C . VAL A 1 164 ? 16.454 -3.042 -27.366 1.00 92.81 164 VAL A C 1
ATOM 1229 O O . VAL A 1 164 ? 15.596 -2.695 -26.554 1.00 92.81 164 VAL A O 1
ATOM 1232 N N . HIS A 1 165 ? 16.338 -4.147 -28.104 1.00 93.75 165 HIS A N 1
ATOM 1233 C CA . HIS A 1 165 ? 15.192 -5.048 -28.000 1.00 93.75 165 HIS A CA 1
ATOM 1234 C C . HIS A 1 165 ? 15.091 -5.687 -26.606 1.00 93.75 165 HIS A C 1
ATOM 1236 O O . HIS A 1 165 ? 14.012 -5.709 -26.006 1.00 93.75 165 HIS A O 1
ATOM 1242 N N . ASP A 1 166 ? 16.218 -6.124 -26.047 1.00 94.88 166 ASP A N 1
ATOM 1243 C CA . ASP A 1 166 ? 16.279 -6.677 -24.695 1.00 94.88 166 ASP A CA 1
ATOM 1244 C C . ASP A 1 166 ? 15.894 -5.637 -23.635 1.00 94.88 166 ASP A C 1
ATOM 1246 O O . ASP A 1 166 ? 15.122 -5.929 -22.717 1.00 94.88 166 ASP A O 1
ATOM 1250 N N . LEU A 1 167 ? 16.376 -4.397 -23.771 1.00 93.31 167 LEU A N 1
ATOM 1251 C CA . LEU A 1 167 ? 16.015 -3.287 -22.887 1.00 93.31 167 LEU A CA 1
ATOM 1252 C C . LEU A 1 167 ? 14.532 -2.923 -22.990 1.00 93.31 167 LEU A C 1
ATOM 1254 O O . LEU A 1 167 ? 13.916 -2.605 -21.973 1.00 93.31 167 LEU A O 1
ATOM 1258 N N . GLU A 1 168 ? 13.930 -2.994 -24.178 1.00 93.75 168 GLU A N 1
ATOM 1259 C CA . GLU A 1 168 ? 12.485 -2.821 -24.358 1.00 93.75 168 GLU A CA 1
ATOM 1260 C C . GLU A 1 168 ? 11.692 -3.922 -23.637 1.00 93.75 168 GLU A C 1
ATOM 1262 O O . GLU A 1 168 ? 10.701 -3.626 -22.961 1.00 93.75 168 GLU A O 1
ATOM 1267 N N . GLY A 1 169 ? 12.163 -5.172 -23.697 1.00 95.19 169 GLY A N 1
ATOM 1268 C CA . GLY A 1 169 ? 11.599 -6.288 -22.934 1.00 95.19 169 GLY A CA 1
ATOM 1269 C C . GLY A 1 169 ? 11.709 -6.086 -21.418 1.00 95.19 169 GLY A C 1
ATOM 1270 O O . GLY A 1 169 ? 10.724 -6.241 -20.686 1.00 95.19 169 GLY A O 1
ATOM 1271 N N . GLN A 1 170 ? 12.881 -5.667 -20.934 1.00 95.25 170 GLN A N 1
ATOM 1272 C CA . GLN A 1 170 ? 13.103 -5.338 -19.522 1.00 95.25 170 GLN A CA 1
ATOM 1273 C C . GLN A 1 170 ? 12.228 -4.166 -19.068 1.00 95.25 170 GLN A C 1
ATOM 1275 O O . GLN A 1 170 ? 11.644 -4.220 -17.986 1.00 95.25 170 GLN A O 1
ATOM 1280 N N . LEU A 1 171 ? 12.074 -3.135 -19.902 1.00 95.69 171 LEU A N 1
ATOM 1281 C CA . LEU A 1 171 ? 11.227 -1.979 -19.623 1.00 95.69 171 LEU A CA 1
ATOM 1282 C C . LEU A 1 171 ? 9.750 -2.378 -19.523 1.00 95.69 171 LEU A C 1
ATOM 1284 O O . LEU A 1 171 ? 9.056 -1.939 -18.602 1.00 95.69 171 LEU A O 1
ATOM 1288 N N . ALA A 1 172 ? 9.268 -3.232 -20.429 1.00 94.94 172 ALA A N 1
ATOM 1289 C CA . ALA A 1 172 ? 7.910 -3.762 -20.374 1.00 94.94 172 ALA A CA 1
ATOM 1290 C C . ALA A 1 172 ? 7.676 -4.560 -19.080 1.00 94.94 172 ALA A C 1
ATOM 1292 O O . ALA A 1 172 ? 6.698 -4.310 -18.369 1.00 94.94 172 ALA A O 1
ATOM 1293 N N . SER A 1 173 ? 8.605 -5.452 -18.725 1.00 94.19 173 SER A N 1
ATOM 1294 C CA . SER A 1 173 ? 8.556 -6.217 -17.473 1.00 94.19 173 SER A CA 1
ATOM 1295 C C . SER A 1 173 ? 8.557 -5.301 -16.242 1.00 94.19 173 SER A C 1
ATOM 1297 O O . SER A 1 173 ? 7.641 -5.370 -15.418 1.00 94.19 173 SER A O 1
ATOM 1299 N N . ALA A 1 174 ? 9.491 -4.350 -16.157 1.00 94.75 174 ALA A N 1
ATOM 1300 C CA . ALA A 1 174 ? 9.571 -3.384 -15.062 1.00 94.75 174 ALA A CA 1
ATOM 1301 C C . ALA A 1 174 ? 8.286 -2.547 -14.929 1.00 94.75 174 ALA A C 1
ATOM 1303 O O . ALA A 1 174 ? 7.810 -2.289 -13.822 1.00 94.75 174 ALA A O 1
ATOM 1304 N N . HIS A 1 175 ? 7.664 -2.170 -16.049 1.00 95.12 175 HIS A N 1
ATOM 1305 C CA . HIS A 1 175 ? 6.395 -1.449 -16.041 1.00 95.12 175 HIS A CA 1
ATOM 1306 C C . HIS A 1 175 ? 5.242 -2.297 -15.483 1.00 95.12 175 HIS A C 1
ATOM 1308 O O . HIS A 1 175 ? 4.399 -1.785 -14.741 1.00 95.12 175 HIS A O 1
ATOM 1314 N N . THR A 1 176 ? 5.198 -3.596 -15.797 1.00 94.88 176 THR A N 1
ATOM 1315 C CA . THR A 1 176 ? 4.204 -4.507 -15.204 1.00 94.88 176 THR A CA 1
ATOM 1316 C C . THR A 1 176 ? 4.417 -4.692 -13.703 1.00 94.88 176 THR A C 1
ATOM 1318 O O . THR A 1 176 ? 3.455 -4.592 -12.942 1.00 94.88 176 THR A O 1
ATOM 1321 N N . GLN A 1 177 ? 5.665 -4.855 -13.256 1.00 93.00 177 GLN A N 1
ATOM 1322 C CA . GLN A 1 177 ? 6.001 -4.957 -11.834 1.00 93.00 177 GLN A CA 1
ATOM 1323 C C . GLN A 1 177 ? 5.609 -3.690 -11.073 1.00 93.00 177 GLN A C 1
ATOM 1325 O O . GLN A 1 177 ? 5.002 -3.776 -10.010 1.00 93.00 177 GLN A O 1
ATOM 1330 N N . LEU A 1 178 ? 5.855 -2.510 -11.651 1.00 95.38 178 LEU A N 1
ATOM 1331 C CA . LEU A 1 178 ? 5.432 -1.244 -11.064 1.00 95.38 178 LEU A CA 1
ATOM 1332 C C . LEU A 1 178 ? 3.904 -1.145 -10.930 1.00 95.38 178 LEU A C 1
ATOM 1334 O O . LEU A 1 178 ? 3.410 -0.644 -9.921 1.00 95.38 178 LEU A O 1
ATOM 1338 N N . LYS A 1 179 ? 3.135 -1.627 -11.915 1.00 95.44 179 LYS A N 1
ATOM 1339 C CA . LYS A 1 179 ? 1.665 -1.673 -11.813 1.00 95.44 179 LYS A CA 1
ATOM 1340 C C . LYS A 1 179 ? 1.203 -2.566 -10.662 1.00 95.44 179 LYS A C 1
ATOM 1342 O O . LYS A 1 179 ? 0.323 -2.160 -9.907 1.00 95.44 179 LYS A O 1
ATOM 1347 N N . LEU A 1 180 ? 1.805 -3.745 -10.515 1.00 92.50 180 LEU A N 1
ATOM 1348 C CA . LEU A 1 180 ? 1.485 -4.672 -9.427 1.00 92.50 180 LEU A CA 1
ATOM 1349 C C . LEU A 1 180 ? 1.868 -4.090 -8.059 1.00 92.50 180 LEU A C 1
ATOM 1351 O O . LEU A 1 180 ? 1.050 -4.106 -7.143 1.00 92.50 180 LEU A O 1
ATOM 1355 N N . ALA A 1 181 ? 3.062 -3.502 -7.942 1.00 90.88 181 ALA A N 1
ATOM 1356 C CA . ALA A 1 181 ? 3.527 -2.844 -6.721 1.00 90.88 181 ALA A CA 1
ATOM 1357 C C . ALA A 1 181 ? 2.621 -1.669 -6.317 1.00 90.88 181 ALA A C 1
ATOM 1359 O O . ALA A 1 181 ? 2.325 -1.488 -5.138 1.00 90.88 181 ALA A O 1
ATOM 1360 N N . ARG A 1 182 ? 2.122 -0.894 -7.291 1.00 93.44 182 ARG A N 1
ATOM 1361 C CA . ARG A 1 182 ? 1.138 0.175 -7.048 1.00 93.44 182 ARG A CA 1
ATOM 1362 C C . ARG A 1 182 ? -0.164 -0.375 -6.482 1.00 93.44 182 ARG A C 1
ATOM 1364 O O . ARG A 1 182 ? -0.564 0.060 -5.412 1.00 93.44 182 ARG A O 1
ATOM 1371 N N . ALA A 1 183 ? -0.760 -1.373 -7.133 1.00 92.50 183 ALA A N 1
ATOM 1372 C CA . ALA A 1 183 ? -2.005 -1.976 -6.660 1.00 92.50 183 ALA A CA 1
ATOM 1373 C C . ALA A 1 183 ? -1.866 -2.585 -5.249 1.00 92.50 183 ALA A C 1
ATOM 1375 O O . ALA A 1 183 ? -2.740 -2.401 -4.404 1.00 92.50 183 ALA A O 1
ATOM 1376 N N . GLY A 1 184 ? -0.750 -3.270 -4.971 1.00 90.88 184 GLY A N 1
ATOM 1377 C CA . GLY A 1 184 ? -0.455 -3.805 -3.638 1.00 90.88 184 GLY A CA 1
ATOM 1378 C C . GLY A 1 184 ? -0.264 -2.712 -2.581 1.00 90.88 184 GLY A C 1
ATOM 1379 O O . GLY A 1 184 ? -0.793 -2.818 -1.474 1.00 90.88 184 GLY A O 1
ATOM 1380 N N . GLY A 1 185 ? 0.443 -1.634 -2.929 1.00 92.19 185 GLY A N 1
ATOM 1381 C CA . GLY A 1 185 ? 0.648 -0.486 -2.045 1.00 92.19 185 GLY A CA 1
ATOM 1382 C C . GLY A 1 185 ? -0.626 0.303 -1.759 1.00 92.19 185 GLY A C 1
ATOM 1383 O O . GLY A 1 185 ? -0.830 0.734 -0.621 1.00 92.19 185 GLY A O 1
ATOM 1384 N N . ASP A 1 186 ? -1.511 0.445 -2.744 1.00 93.25 186 ASP A N 1
ATOM 1385 C CA . ASP A 1 186 ? -2.806 1.105 -2.573 1.00 93.25 186 ASP A CA 1
ATOM 1386 C C . ASP A 1 186 ? -3.677 0.307 -1.586 1.00 93.25 186 ASP A C 1
ATOM 1388 O O . ASP A 1 186 ? -4.172 0.869 -0.608 1.00 93.25 186 ASP A O 1
ATOM 1392 N N . ALA A 1 187 ? -3.738 -1.023 -1.729 1.00 93.62 187 ALA A N 1
ATOM 1393 C CA . ALA A 1 187 ? -4.449 -1.894 -0.789 1.00 93.62 187 ALA A CA 1
ATOM 1394 C C . ALA A 1 187 ? -3.876 -1.836 0.643 1.00 93.62 187 ALA A C 1
ATOM 1396 O O . ALA A 1 187 ? -4.626 -1.815 1.624 1.00 93.62 187 ALA A O 1
ATOM 1397 N N . ALA A 1 188 ? -2.547 -1.781 0.790 1.00 93.31 188 ALA A N 1
ATOM 1398 C CA . ALA A 1 188 ? -1.902 -1.624 2.096 1.00 93.31 188 ALA A CA 1
ATOM 1399 C C . ALA A 1 188 ? -2.223 -0.261 2.736 1.00 93.31 188 ALA A C 1
ATOM 1401 O O . ALA A 1 188 ? -2.492 -0.180 3.938 1.00 93.31 188 ALA A O 1
ATOM 1402 N N . THR A 1 189 ? -2.256 0.799 1.924 1.00 95.81 189 THR A N 1
ATOM 1403 C CA . THR A 1 189 ? -2.614 2.158 2.353 1.00 95.81 189 THR A CA 1
ATOM 1404 C C . THR A 1 189 ? -4.068 2.227 2.814 1.00 95.81 189 THR A C 1
ATOM 1406 O O . THR A 1 189 ? -4.348 2.731 3.905 1.00 95.81 189 THR A O 1
ATOM 1409 N N . GLU A 1 190 ? -4.995 1.668 2.034 1.00 96.75 190 GLU A N 1
ATOM 1410 C CA . GLU A 1 190 ? -6.417 1.602 2.381 1.00 96.75 190 GLU A CA 1
ATOM 1411 C C . GLU A 1 190 ? -6.649 0.827 3.680 1.00 96.75 190 GLU A C 1
ATOM 1413 O O . GLU A 1 190 ? -7.380 1.291 4.559 1.00 96.75 190 GLU A O 1
ATOM 1418 N N . ARG A 1 191 ? -5.977 -0.318 3.855 1.00 96.31 191 ARG A N 1
ATOM 1419 C CA . ARG A 1 191 ? -6.079 -1.114 5.084 1.00 96.31 191 ARG A CA 1
ATOM 1420 C C . ARG A 1 191 ? -5.585 -0.345 6.309 1.00 96.31 191 ARG A C 1
ATOM 1422 O O . ARG A 1 191 ? -6.261 -0.351 7.339 1.00 96.31 191 ARG A O 1
ATOM 1429 N N . ALA A 1 192 ? -4.437 0.327 6.214 1.00 97.56 192 ALA A N 1
ATOM 1430 C CA . ALA A 1 192 ? -3.902 1.132 7.311 1.00 97.56 192 ALA A CA 1
ATOM 1431 C C . ALA A 1 192 ? -4.837 2.304 7.668 1.00 97.56 192 ALA A C 1
ATOM 1433 O O . ALA A 1 192 ? -5.097 2.553 8.849 1.00 97.56 192 ALA A O 1
ATOM 1434 N N . ALA A 1 193 ? -5.394 2.985 6.661 1.00 97.44 193 ALA A N 1
ATOM 1435 C CA . ALA A 1 193 ? -6.356 4.068 6.856 1.00 97.44 193 ALA A CA 1
ATOM 1436 C C . ALA A 1 193 ? -7.659 3.574 7.507 1.00 97.44 193 ALA A C 1
ATOM 1438 O O . ALA A 1 193 ? -8.161 4.196 8.449 1.00 97.44 193 ALA A O 1
ATOM 1439 N N . TRP A 1 194 ? -8.179 2.429 7.058 1.00 97.94 194 TRP A N 1
ATOM 1440 C CA . TRP A 1 194 ? -9.376 1.814 7.625 1.00 97.94 194 TRP A CA 1
ATOM 1441 C C . TRP A 1 194 ? -9.178 1.435 9.097 1.00 97.94 194 TRP A C 1
ATOM 1443 O O . TRP A 1 194 ? -9.995 1.818 9.937 1.00 97.94 194 TRP A O 1
ATOM 1453 N N . LEU A 1 195 ? -8.072 0.761 9.437 1.00 98.19 195 LEU A N 1
ATOM 1454 C CA . LEU A 1 195 ? -7.752 0.388 10.821 1.00 98.19 195 LEU A CA 1
ATOM 1455 C C . LEU A 1 195 ? -7.641 1.617 11.729 1.00 98.19 195 LEU A C 1
ATOM 1457 O O . LEU A 1 195 ? -8.159 1.614 12.846 1.00 98.19 195 LEU A O 1
ATOM 1461 N N . GLN A 1 196 ? -7.021 2.693 11.242 1.00 98.06 196 GLN A N 1
ATOM 1462 C CA . GLN A 1 196 ? -6.898 3.940 11.991 1.00 98.06 196 GLN A CA 1
ATOM 1463 C C . GLN A 1 196 ? -8.260 4.595 12.258 1.00 98.06 196 GLN A C 1
ATOM 1465 O O . GLN A 1 196 ? -8.512 5.062 13.373 1.00 98.06 196 GLN A O 1
ATOM 1470 N N . LEU A 1 197 ? -9.154 4.604 11.265 1.00 98.06 197 LEU A N 1
ATOM 1471 C CA . LEU A 1 197 ? -10.509 5.128 11.423 1.00 98.06 197 LEU A CA 1
ATOM 1472 C C . LEU A 1 197 ? -11.333 4.285 12.406 1.00 98.06 197 LEU A C 1
ATOM 1474 O O . LEU A 1 197 ? -12.010 4.838 13.274 1.00 98.06 197 LEU A O 1
ATOM 1478 N N . GLN A 1 198 ? -11.259 2.957 12.305 1.00 97.88 198 GLN A N 1
ATOM 1479 C CA . GLN A 1 198 ? -11.957 2.058 13.226 1.00 97.88 198 GLN A CA 1
ATOM 1480 C C . GLN A 1 198 ? -11.452 2.218 14.658 1.00 97.88 198 GLN A C 1
ATOM 1482 O O . GLN A 1 198 ? -12.257 2.335 15.581 1.00 97.88 198 GLN A O 1
ATOM 1487 N N . LEU A 1 199 ? -10.133 2.309 14.849 1.00 98.19 199 LEU A N 1
ATOM 1488 C CA . LEU A 1 199 ? -9.543 2.543 16.164 1.00 98.19 199 LEU A CA 1
ATOM 1489 C C . LEU A 1 199 ? -10.028 3.866 16.763 1.00 98.19 199 LEU A C 1
ATOM 1491 O O . LEU A 1 199 ? -10.408 3.914 17.934 1.00 98.19 199 LEU A O 1
ATOM 1495 N N . HIS A 1 200 ? -10.068 4.935 15.964 1.00 97.94 200 HIS A N 1
ATOM 1496 C CA . HIS A 1 200 ? -10.609 6.223 16.393 1.00 97.94 200 HIS A CA 1
ATOM 1497 C C . HIS A 1 200 ? -12.089 6.114 16.804 1.00 97.94 200 HIS A C 1
ATOM 1499 O O . HIS A 1 200 ? -12.484 6.632 17.853 1.00 97.94 200 HIS A O 1
ATOM 1505 N N . ASN A 1 201 ? -12.905 5.405 16.019 1.00 97.38 201 ASN A N 1
ATOM 1506 C CA . ASN A 1 201 ? -14.325 5.203 16.304 1.00 97.38 201 ASN A CA 1
ATOM 1507 C C . ASN A 1 201 ? -14.556 4.390 17.583 1.00 97.38 201 ASN A C 1
ATOM 1509 O O . ASN A 1 201 ? -15.319 4.834 18.441 1.00 97.38 201 ASN A O 1
ATOM 1513 N N . GLU A 1 202 ? -13.880 3.252 17.760 1.00 96.81 202 GLU A N 1
ATOM 1514 C CA . GLU A 1 202 ? -14.007 2.451 18.985 1.00 96.81 202 GLU A CA 1
ATOM 1515 C C . GLU A 1 202 ? -13.465 3.209 20.206 1.00 96.81 202 GLU A C 1
ATOM 1517 O O . GLU A 1 202 ? -14.080 3.173 21.269 1.00 96.81 202 GLU A O 1
ATOM 1522 N N . THR A 1 203 ? -12.396 3.999 20.054 1.00 97.12 203 THR A N 1
ATOM 1523 C CA . THR A 1 203 ? -11.890 4.872 21.131 1.00 97.12 203 THR A CA 1
ATOM 1524 C C . THR A 1 203 ? -12.939 5.903 21.549 1.00 97.12 203 THR A C 1
ATOM 1526 O O . THR A 1 203 ? -13.182 6.111 22.739 1.00 97.12 203 THR A O 1
ATOM 1529 N N . ARG A 1 204 ? -13.607 6.544 20.583 1.00 97.75 204 ARG A N 1
ATOM 1530 C CA . ARG A 1 204 ? -14.697 7.486 20.864 1.00 97.75 204 ARG A CA 1
ATOM 1531 C C . ARG A 1 204 ? -15.880 6.783 21.533 1.00 97.75 204 ARG A C 1
ATOM 1533 O O . ARG A 1 204 ? -16.411 7.312 22.507 1.00 97.75 204 ARG A O 1
ATOM 1540 N N . ARG A 1 205 ? -16.278 5.602 21.048 1.00 96.25 205 ARG A N 1
ATOM 1541 C CA . ARG A 1 205 ? -17.353 4.794 21.652 1.00 96.25 205 ARG A CA 1
ATOM 1542 C C . ARG A 1 205 ? -17.017 4.383 23.082 1.00 96.25 205 ARG A C 1
ATOM 1544 O O . ARG A 1 205 ? -17.889 4.475 23.936 1.00 96.25 205 ARG A O 1
ATOM 1551 N N . SER A 1 206 ? -15.764 4.014 23.355 1.00 95.44 206 SER A N 1
ATOM 1552 C CA . SER A 1 206 ? -15.296 3.673 24.703 1.00 95.44 206 SER A CA 1
ATOM 1553 C C . SER A 1 206 ? -15.481 4.846 25.657 1.00 95.44 206 SER A C 1
ATOM 1555 O O . SER A 1 206 ? -15.993 4.653 26.749 1.00 95.44 206 SER A O 1
ATOM 1557 N N . LYS A 1 207 ? -15.119 6.069 25.249 1.00 96.12 207 LYS A N 1
ATOM 1558 C CA . LYS A 1 207 ? -15.290 7.265 26.092 1.00 96.12 207 LYS A CA 1
ATOM 1559 C C . LYS A 1 207 ? -16.757 7.542 26.417 1.00 96.12 207 LYS A C 1
ATOM 1561 O O . LYS A 1 207 ? -17.078 7.875 27.549 1.00 96.12 207 LYS A O 1
ATOM 1566 N N . VAL A 1 208 ? -17.649 7.387 25.436 1.00 94.62 208 VAL A N 1
ATOM 1567 C CA . VAL A 1 208 ? -19.095 7.551 25.659 1.00 94.62 208 VAL A CA 1
ATOM 1568 C C . VAL A 1 208 ? -19.615 6.480 26.619 1.00 94.62 208 VAL A C 1
ATOM 1570 O O . VAL A 1 208 ? -20.261 6.817 27.604 1.00 94.62 208 VAL A O 1
ATOM 1573 N N . ALA A 1 209 ? -19.271 5.212 26.386 1.00 90.81 209 ALA A N 1
ATOM 1574 C CA . ALA A 1 209 ? -19.682 4.103 27.243 1.00 90.81 209 ALA A CA 1
ATOM 1575 C C . ALA A 1 209 ? -19.104 4.212 28.669 1.00 90.81 209 ALA A C 1
ATOM 1577 O O . ALA A 1 209 ? -19.772 3.849 29.632 1.00 90.81 209 ALA A O 1
ATOM 1578 N N . GLU A 1 210 ? -17.892 4.750 28.839 1.00 94.31 210 GLU A N 1
ATOM 1579 C CA . GLU A 1 210 ? -17.316 5.041 30.159 1.00 94.31 210 GLU A CA 1
ATOM 1580 C C . GLU A 1 210 ? -18.153 6.047 30.943 1.00 94.31 210 GLU A C 1
ATOM 1582 O O . GLU A 1 210 ? -18.441 5.816 32.118 1.00 94.31 210 GLU A O 1
ATOM 1587 N N . GLU A 1 211 ? -18.554 7.149 30.310 1.00 94.75 211 GLU A N 1
ATOM 1588 C CA . GLU A 1 211 ? -19.403 8.149 30.956 1.00 94.75 211 GLU A CA 1
ATOM 1589 C C . GLU A 1 211 ? -20.804 7.602 31.248 1.00 94.75 211 GLU A C 1
ATOM 1591 O O . GLU A 1 211 ? -21.327 7.814 32.343 1.00 94.75 211 GLU A O 1
ATOM 1596 N N . GLU A 1 212 ? -21.386 6.817 30.339 1.00 90.31 212 GLU A N 1
ATOM 1597 C CA . GLU A 1 212 ? -22.669 6.146 30.580 1.00 90.31 212 GLU A CA 1
ATOM 1598 C C . GLU A 1 212 ? -22.593 5.173 31.769 1.00 90.31 212 GLU A C 1
ATOM 1600 O O . GLU A 1 212 ? -23.457 5.198 32.647 1.00 90.31 212 GLU A O 1
ATOM 1605 N N . VAL A 1 213 ? -21.537 4.357 31.865 1.00 90.75 213 VAL A N 1
ATOM 1606 C CA . VAL A 1 213 ? -21.322 3.453 33.008 1.00 90.75 213 VAL A CA 1
ATOM 1607 C C . VAL A 1 213 ? -21.169 4.236 34.313 1.00 90.75 213 VAL A C 1
ATOM 1609 O O . VAL A 1 213 ? -21.745 3.839 35.328 1.00 90.75 213 VAL A O 1
ATOM 1612 N N . LYS A 1 214 ? -20.423 5.349 34.317 1.00 90.94 214 LYS A N 1
ATOM 1613 C CA . LYS A 1 214 ? -20.290 6.214 35.503 1.00 90.94 214 LYS A CA 1
ATOM 1614 C C . LYS A 1 214 ? -21.645 6.774 35.936 1.00 90.94 214 LYS A C 1
ATOM 1616 O O . LYS A 1 214 ? -21.979 6.684 37.114 1.00 90.94 214 LYS A O 1
ATOM 1621 N N . GLN A 1 215 ? -22.439 7.288 34.998 1.00 90.50 215 GLN A N 1
ATOM 1622 C CA . GLN A 1 215 ? -23.776 7.819 35.279 1.00 90.50 215 GLN A CA 1
ATOM 1623 C C . GLN A 1 215 ? -24.718 6.747 35.837 1.00 90.50 215 GLN A C 1
ATOM 1625 O O . GLN A 1 215 ? -25.400 6.990 36.830 1.00 90.50 215 GLN A O 1
ATOM 1630 N N . LEU A 1 216 ? -24.723 5.544 35.257 1.00 86.81 216 LEU A N 1
ATOM 1631 C CA . LEU A 1 216 ? -25.546 4.434 35.747 1.00 86.81 216 LEU A CA 1
ATOM 1632 C C . LEU A 1 216 ? -25.127 3.977 37.150 1.00 86.81 216 LEU A C 1
ATOM 1634 O O . LEU A 1 216 ? -25.989 3.649 37.964 1.00 86.81 216 LEU A O 1
ATOM 1638 N N . ARG A 1 217 ? -23.824 3.988 37.464 1.00 87.69 217 ARG A N 1
ATOM 1639 C CA . ARG A 1 217 ? -23.336 3.709 38.825 1.00 87.69 217 ARG A CA 1
ATOM 1640 C C . ARG A 1 217 ? -23.827 4.751 39.828 1.00 87.69 217 ARG A C 1
ATOM 1642 O O . ARG A 1 217 ? -24.246 4.364 40.911 1.00 87.69 217 ARG A O 1
ATOM 1649 N N . ILE A 1 218 ? -23.811 6.035 39.466 1.00 88.31 218 ILE A N 1
ATOM 1650 C CA . ILE A 1 218 ? -24.335 7.115 40.317 1.00 88.31 218 ILE A CA 1
ATOM 1651 C C . ILE A 1 218 ? -25.837 6.918 40.563 1.00 88.31 218 ILE A C 1
ATOM 1653 O O . ILE A 1 218 ? -26.254 6.870 41.715 1.00 88.31 218 ILE A O 1
ATOM 1657 N N . GLN A 1 219 ? -26.629 6.691 39.509 1.00 84.62 219 GLN A N 1
ATOM 1658 C CA . GLN A 1 219 ? -28.073 6.437 39.640 1.00 84.62 219 GLN A CA 1
ATOM 1659 C C . GLN A 1 219 ? -28.375 5.216 40.516 1.00 84.62 219 GLN A C 1
ATOM 1661 O O . GLN A 1 219 ? -29.322 5.225 41.299 1.00 84.62 219 GLN A O 1
ATOM 1666 N N . LEU A 1 220 ? -27.569 4.155 40.407 1.00 84.56 220 LEU A N 1
ATOM 1667 C CA . LEU A 1 220 ? -27.735 2.969 41.242 1.00 84.56 220 LEU A CA 1
ATOM 1668 C C . LEU A 1 220 ? -27.480 3.274 42.726 1.00 84.56 220 LEU A C 1
ATOM 1670 O O . LEU A 1 220 ? -28.228 2.781 43.568 1.00 84.56 220 LEU A O 1
ATOM 1674 N N . ILE A 1 221 ? -26.464 4.085 43.043 1.00 87.31 221 ILE A N 1
ATOM 1675 C CA . ILE A 1 221 ? -26.177 4.527 44.418 1.00 87.31 221 ILE A CA 1
ATOM 1676 C C . ILE A 1 221 ? -27.345 5.362 44.960 1.00 87.31 221 ILE A C 1
ATOM 1678 O O . ILE A 1 221 ? -27.843 5.071 46.043 1.00 87.31 221 ILE A O 1
ATOM 1682 N N . GLU A 1 222 ? -27.853 6.323 44.185 1.00 86.19 222 GLU A N 1
ATOM 1683 C CA . GLU A 1 222 ? -28.993 7.165 44.582 1.00 86.19 222 GLU A CA 1
ATOM 1684 C C . GLU A 1 222 ? -30.259 6.342 44.874 1.00 86.19 222 GLU A C 1
ATOM 1686 O O . GLU A 1 222 ? -30.962 6.595 45.854 1.00 86.19 222 GLU A O 1
ATOM 1691 N N . ILE A 1 223 ? -30.543 5.324 44.053 1.00 82.56 223 ILE A N 1
ATOM 1692 C CA . ILE A 1 223 ? -31.664 4.404 44.286 1.00 82.56 223 ILE A CA 1
ATOM 1693 C C . ILE A 1 223 ? -31.443 3.608 45.578 1.00 82.56 223 ILE A C 1
ATOM 1695 O O . ILE A 1 223 ? -32.367 3.496 46.383 1.00 82.56 223 ILE A O 1
ATOM 1699 N N . GLN A 1 224 ? -30.237 3.076 45.799 1.00 80.75 224 GLN A N 1
ATOM 1700 C CA . GLN A 1 224 ? -29.911 2.303 47.002 1.00 80.75 224 GLN A CA 1
ATOM 1701 C C . GLN A 1 224 ? -30.029 3.143 48.281 1.00 80.75 224 GLN A C 1
ATOM 1703 O O . GLN A 1 224 ? -30.584 2.664 49.272 1.00 80.75 224 GLN A O 1
ATOM 1708 N N . ASP A 1 225 ? -29.563 4.390 48.261 1.00 82.50 225 ASP A N 1
ATOM 1709 C CA . ASP A 1 225 ? -29.674 5.310 49.396 1.00 82.50 225 ASP A CA 1
ATOM 1710 C C . ASP A 1 225 ? -31.132 5.718 49.648 1.00 82.50 225 ASP A C 1
ATOM 1712 O O . ASP A 1 225 ? -31.586 5.732 50.795 1.00 82.50 225 ASP A O 1
ATOM 1716 N N . GLY A 1 226 ? -31.904 5.961 48.584 1.00 81.50 226 GLY A N 1
ATOM 1717 C CA . GLY A 1 226 ? -33.336 6.241 48.676 1.00 81.50 226 GLY A CA 1
ATOM 1718 C C . GLY A 1 226 ? -34.160 5.058 49.198 1.00 81.50 226 GLY A C 1
ATOM 1719 O O . GLY A 1 226 ? -35.124 5.261 49.935 1.00 81.50 226 GLY A O 1
ATOM 1720 N N . GLU A 1 227 ? -33.797 3.820 48.857 1.00 78.31 227 GLU A N 1
ATOM 1721 C CA . GLU A 1 227 ? -34.415 2.623 49.439 1.00 78.31 227 GLU A CA 1
ATOM 1722 C C . GLU A 1 227 ? -34.043 2.451 50.914 1.00 78.31 227 GLU A C 1
ATOM 1724 O O . GLU A 1 227 ? -34.927 2.191 51.728 1.00 78.31 227 GLU A O 1
ATOM 1729 N N . ARG A 1 228 ? -32.775 2.665 51.291 1.00 76.06 228 ARG A N 1
ATOM 1730 C CA . ARG A 1 228 ? -32.340 2.626 52.699 1.00 76.06 228 ARG A CA 1
ATOM 1731 C C . ARG A 1 228 ? -33.058 3.669 53.554 1.00 76.06 228 ARG A C 1
ATOM 1733 O O . ARG A 1 228 ? -33.480 3.347 54.659 1.00 76.06 228 ARG A O 1
ATOM 1740 N N . ALA A 1 229 ? -33.252 4.879 53.031 1.00 75.81 229 ALA A N 1
ATOM 1741 C CA . ALA A 1 229 ? -33.962 5.954 53.723 1.00 75.81 229 ALA A CA 1
ATOM 1742 C C . ALA A 1 229 ? -35.462 5.674 53.937 1.00 75.81 229 ALA A C 1
ATOM 1744 O O . ALA A 1 229 ? -36.056 6.268 54.825 1.00 75.81 229 ALA A O 1
ATOM 1745 N N . LYS A 1 230 ? -36.083 4.785 53.148 1.00 75.44 230 LYS A N 1
ATOM 1746 C CA . LYS A 1 230 ? -37.490 4.371 53.327 1.00 75.44 230 LYS A CA 1
ATOM 1747 C C . LYS A 1 230 ? -37.678 3.270 54.375 1.00 75.44 230 LYS A C 1
ATOM 1749 O O . LYS A 1 230 ? -38.813 2.991 54.752 1.00 75.44 230 LYS A O 1
ATOM 1754 N N . VAL A 1 231 ? -36.601 2.585 54.757 1.00 68.69 231 VAL A N 1
ATOM 1755 C CA . VAL A 1 231 ? -36.623 1.451 55.699 1.00 68.69 231 VAL A CA 1
ATOM 1756 C C . VAL A 1 231 ? -36.332 1.901 57.141 1.00 68.69 231 VAL A C 1
ATOM 1758 O O . VAL A 1 231 ? -36.635 1.159 58.073 1.00 68.69 231 VAL A O 1
ATOM 1761 N N . LEU A 1 232 ? -35.772 3.101 57.318 1.00 55.78 232 LEU A N 1
ATOM 1762 C CA . LEU A 1 232 ? -35.548 3.769 58.607 1.00 55.78 232 LEU A CA 1
ATOM 1763 C C . LEU A 1 232 ? -36.732 4.671 58.971 1.00 55.78 232 LEU A C 1
ATOM 1765 O O . LEU A 1 232 ? -37.022 4.762 60.184 1.00 55.78 232 LEU A O 1
#

Organism: NCBI:txid156173

Secondary structure (DSSP, 8-state):
-TTTTT-TTS-HHHHHHHHH---HHHHHHHHHHHHHHHHHHHHHHHHHHHHHHHHHHHHHHHHHHHHHHHHHHHHHHHHHHHHHHHHHHHHS-SS--PPP--------------------------------PPP----TTHHHHHHHHHHHHHHHHHHHHHHHHHHHHHHHHHHHHHHHHHHHHHHHHHHHHHHHHHHHHHHHHHHHHHHHHHHHHHHHHHHHHHHHHHH-